Protein AF-A0A3D3T4S8-F1 (afdb_monomer)

Radius of gyration: 30.78 Å; Cα contacts (8 Å, |Δi|>4): 216; chains: 1; bounding box: 77×56×109 Å

pLDDT: mean 76.12, std 21.74, range [29.41, 96.31]

Structure (mmCIF, N/CA/C/O backbone):
data_AF-A0A3D3T4S8-F1
#
_entry.id   AF-A0A3D3T4S8-F1
#
loop_
_atom_site.group_PDB
_atom_site.id
_atom_site.type_symbol
_atom_site.label_atom_id
_atom_site.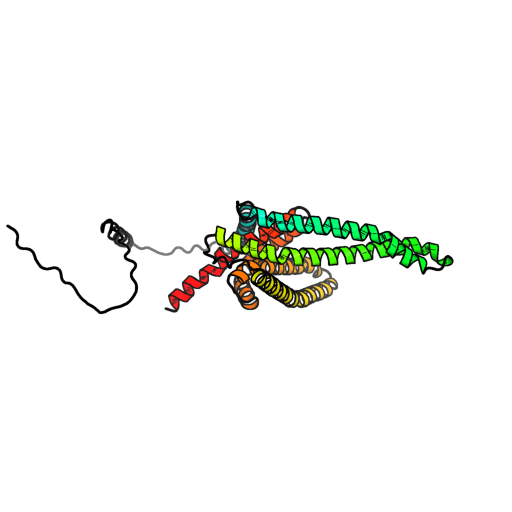label_alt_id
_atom_site.label_comp_id
_atom_site.label_asym_id
_atom_site.label_entity_id
_atom_site.label_seq_id
_atom_site.pdbx_PDB_ins_code
_atom_site.Cartn_x
_atom_site.Cartn_y
_atom_site.Cartn_z
_atom_site.occupancy
_atom_site.B_iso_or_equiv
_atom_site.auth_seq_id
_atom_site.auth_comp_id
_atom_site.auth_asym_id
_atom_site.auth_atom_id
_atom_site.pdbx_PDB_model_num
ATOM 1 N N . MET A 1 1 ? -44.395 14.700 72.364 1.00 35.72 1 MET A N 1
ATOM 2 C CA . MET A 1 1 ? -43.034 14.939 72.890 1.00 35.72 1 MET A CA 1
ATOM 3 C C . MET A 1 1 ? -42.340 13.579 73.018 1.00 35.72 1 MET A C 1
ATOM 5 O O . MET A 1 1 ? -42.531 12.909 74.015 1.00 35.72 1 MET A O 1
ATOM 9 N N . THR A 1 2 ? -41.909 12.939 71.927 1.00 36.50 2 THR A N 1
ATOM 10 C CA . THR A 1 2 ? -40.578 13.025 71.275 1.00 36.50 2 THR A CA 1
ATOM 11 C C . THR A 1 2 ? -39.398 12.729 72.206 1.00 36.50 2 THR A C 1
ATOM 13 O O . THR A 1 2 ? -38.851 13.639 72.823 1.00 36.50 2 THR A O 1
ATOM 16 N N . SER A 1 3 ? -38.963 11.467 72.218 1.00 38.69 3 SER A N 1
ATOM 17 C CA . SER A 1 3 ? -37.613 11.042 72.596 1.00 38.69 3 SER A CA 1
ATOM 18 C C . SER A 1 3 ? -36.917 10.457 71.357 1.00 38.69 3 SER A C 1
ATOM 20 O O . SER A 1 3 ? -37.487 9.663 70.612 1.00 38.69 3 SER A O 1
ATOM 22 N N . ALA A 1 4 ? -35.700 10.928 71.091 1.00 43.72 4 ALA A N 1
ATOM 23 C CA . ALA A 1 4 ? -34.856 10.526 69.968 1.00 43.72 4 ALA A CA 1
ATOM 24 C C . ALA A 1 4 ? -33.951 9.337 70.342 1.00 43.72 4 ALA A C 1
ATOM 26 O O . ALA A 1 4 ? -33.510 9.272 71.491 1.00 43.72 4 ALA A O 1
ATOM 27 N N . PRO A 1 5 ? -33.548 8.472 69.391 1.00 49.19 5 PRO A N 1
ATOM 28 C CA . PRO A 1 5 ? -32.384 7.612 69.559 1.00 49.19 5 PRO A CA 1
ATOM 29 C C . PRO A 1 5 ? -31.147 8.124 68.798 1.00 49.19 5 PRO A C 1
ATOM 31 O O . PRO A 1 5 ? -31.216 8.683 67.705 1.00 49.19 5 PRO A O 1
ATOM 34 N N . ARG A 1 6 ? -29.999 7.915 69.447 1.00 40.00 6 ARG A N 1
ATOM 35 C CA . ARG A 1 6 ? -28.636 8.363 69.126 1.00 40.00 6 ARG A CA 1
ATOM 36 C C . ARG A 1 6 ? -28.095 7.808 67.800 1.00 40.00 6 ARG A C 1
ATOM 38 O O . ARG A 1 6 ? -28.136 6.610 67.552 1.00 40.00 6 ARG A O 1
ATOM 45 N N . SER A 1 7 ? -27.463 8.684 67.019 1.00 46.91 7 SER A N 1
ATOM 46 C CA . SER A 1 7 ? -26.604 8.351 65.876 1.00 46.91 7 SER A CA 1
ATOM 47 C C . SER A 1 7 ? -25.303 7.672 66.328 1.00 46.91 7 SER A C 1
ATOM 49 O O . SER A 1 7 ? -24.565 8.250 67.131 1.00 46.91 7 SER A O 1
ATOM 51 N N . ALA A 1 8 ? -24.980 6.499 65.779 1.00 40.97 8 ALA A N 1
ATOM 52 C CA . ALA A 1 8 ? -23.678 5.859 65.959 1.00 40.97 8 ALA A CA 1
ATOM 53 C C . ALA A 1 8 ? -22.622 6.517 65.051 1.00 40.97 8 ALA A C 1
ATOM 55 O O . ALA A 1 8 ? -22.850 6.723 63.859 1.00 40.97 8 ALA A O 1
ATOM 56 N N . ARG A 1 9 ? -21.470 6.869 65.630 1.00 35.31 9 ARG A N 1
ATOM 57 C CA . ARG A 1 9 ? -20.327 7.513 64.969 1.00 35.31 9 ARG A CA 1
ATOM 58 C C . ARG A 1 9 ? -19.114 6.610 65.209 1.00 35.31 9 ARG A C 1
ATOM 60 O O . ARG A 1 9 ? -18.686 6.485 66.350 1.00 35.31 9 ARG A O 1
ATOM 67 N N . VAL A 1 10 ? -18.596 5.957 64.170 1.00 38.75 10 VAL A N 1
ATOM 68 C CA . VAL A 1 10 ? -17.366 5.148 64.255 1.00 38.75 10 VAL A CA 1
ATOM 69 C C . VAL A 1 10 ? -16.193 5.983 63.741 1.00 38.75 10 VAL A C 1
ATOM 71 O O . VAL A 1 10 ? -16.313 6.682 62.737 1.00 38.75 10 VAL A O 1
ATOM 74 N N . MET A 1 11 ? -15.087 5.950 64.484 1.00 29.41 11 MET A N 1
ATOM 75 C CA . MET A 1 11 ? -13.871 6.746 64.307 1.00 29.41 11 MET A CA 1
ATOM 76 C C . MET A 1 11 ? -12.707 5.805 63.955 1.00 29.41 11 MET A C 1
ATOM 78 O O . MET A 1 11 ? -12.510 4.821 64.658 1.00 29.41 11 MET A O 1
ATOM 82 N N . VAL A 1 12 ? -11.930 6.117 62.910 1.00 43.94 12 VAL A N 1
ATOM 83 C CA . VAL A 1 12 ? -10.626 5.493 62.582 1.00 43.94 12 VAL A CA 1
ATOM 84 C C . VAL A 1 12 ? -9.672 6.616 62.089 1.00 43.94 12 VAL A C 1
ATOM 86 O O . VAL A 1 12 ? -10.169 7.564 61.473 1.00 43.94 12 VAL A O 1
ATOM 89 N N . PRO A 1 13 ? -8.360 6.617 62.432 1.00 39.88 13 PRO A N 1
ATOM 90 C CA . PRO A 1 13 ? -7.528 7.835 62.494 1.00 39.88 13 PRO A CA 1
ATOM 91 C C . PRO A 1 13 ? -6.810 8.284 61.186 1.00 39.88 13 PRO A C 1
ATOM 93 O O . PRO A 1 13 ? -6.734 7.547 60.213 1.00 39.88 13 PRO A O 1
ATOM 96 N N . LYS A 1 14 ? -6.322 9.546 61.236 1.00 37.94 14 LYS A N 1
ATOM 97 C CA . LYS A 1 14 ? -5.729 10.516 60.252 1.00 37.94 14 LYS A CA 1
ATOM 98 C C . LYS A 1 14 ? -4.505 10.015 59.437 1.00 37.94 14 LYS A C 1
ATOM 100 O O . LYS A 1 14 ? -3.789 9.180 59.964 1.00 37.94 14 LYS A O 1
ATOM 105 N N . GLY A 1 15 ? -4.090 10.519 58.252 1.00 36.94 15 GLY A N 1
ATOM 106 C CA . GLY A 1 15 ? -4.362 11.684 57.356 1.00 36.94 15 GLY A CA 1
ATOM 107 C C . GLY A 1 15 ? -3.457 11.567 56.082 1.00 36.94 15 GLY A C 1
ATOM 108 O O . GLY A 1 15 ? -3.016 10.448 55.839 1.00 36.94 15 GLY A O 1
ATOM 109 N N . PRO A 1 16 ? -3.070 12.620 55.312 1.00 42.31 16 PRO A N 1
ATOM 110 C CA . PRO A 1 16 ? -3.675 13.926 55.045 1.00 42.31 16 PRO A CA 1
ATOM 111 C C . PRO A 1 16 ? -4.013 14.140 53.541 1.00 42.31 16 PRO A C 1
ATOM 113 O O . PRO A 1 16 ? -3.227 13.843 52.659 1.00 42.31 16 PRO A O 1
ATOM 116 N N . GLU A 1 17 ? -5.188 14.699 53.274 1.00 39.22 17 GLU A N 1
ATOM 117 C CA . GLU A 1 17 ? -5.519 15.717 52.257 1.00 39.22 17 GLU A CA 1
ATOM 118 C C . GLU A 1 17 ? -6.962 15.533 51.791 1.00 39.22 17 GLU A C 1
ATOM 120 O O . GLU A 1 17 ? -7.467 14.444 51.535 1.00 39.22 17 GLU A O 1
ATOM 125 N N . ARG A 1 18 ? -7.680 16.649 51.860 1.00 36.41 18 ARG A N 1
ATOM 126 C CA . ARG A 1 18 ? -9.133 16.735 51.840 1.00 36.41 18 ARG A CA 1
ATOM 127 C C . ARG A 1 18 ? -9.560 17.048 50.422 1.00 36.41 18 ARG A C 1
ATOM 129 O O . ARG A 1 18 ? -9.190 18.112 49.947 1.00 36.41 18 ARG A O 1
ATOM 136 N N . ILE A 1 19 ? -10.481 16.277 49.855 1.00 33.34 19 ILE A N 1
ATOM 137 C CA . ILE A 1 19 ? -11.521 16.861 49.002 1.00 33.34 19 ILE A CA 1
ATOM 138 C C . ILE A 1 19 ? -12.856 16.204 49.354 1.00 33.34 19 ILE A C 1
ATOM 140 O O . ILE A 1 19 ? -13.073 15.009 49.179 1.00 33.34 19 ILE A O 1
ATOM 144 N N . TRP A 1 20 ? -13.745 17.023 49.910 1.00 30.89 20 TRP A N 1
ATOM 145 C CA . TRP A 1 20 ? -15.127 16.686 50.220 1.00 30.89 20 TRP A CA 1
ATOM 146 C C . TRP A 1 20 ? -15.975 16.856 48.961 1.00 30.89 20 TRP A C 1
ATOM 148 O O . TRP A 1 20 ? -16.174 17.985 48.519 1.00 30.89 20 TRP A O 1
ATOM 158 N N . VAL A 1 21 ? -16.552 15.779 48.427 1.00 33.12 21 VAL A N 1
ATOM 159 C CA . VAL A 1 21 ? -17.634 15.892 47.438 1.00 33.12 21 VAL A CA 1
ATOM 160 C C . VAL A 1 21 ? -18.926 15.379 48.062 1.00 33.12 21 VAL A C 1
ATOM 162 O O . VAL A 1 21 ? -19.132 14.185 48.259 1.00 33.12 21 VAL A O 1
ATOM 165 N N . ARG A 1 22 ? -19.818 16.320 48.391 1.00 33.44 22 ARG A N 1
ATOM 166 C CA . ARG A 1 22 ? -21.227 16.050 48.697 1.00 33.44 22 ARG A CA 1
ATOM 167 C C . ARG A 1 22 ? -21.898 15.527 47.424 1.00 33.44 22 ARG A C 1
ATOM 169 O O . ARG A 1 22 ? -22.259 16.331 46.570 1.00 33.44 22 ARG A O 1
ATOM 176 N N . SER A 1 23 ? -22.150 14.225 47.315 1.00 37.53 23 SER A N 1
ATOM 177 C CA . SER A 1 23 ? -23.147 13.722 46.365 1.00 37.53 23 SER A CA 1
ATOM 178 C C . SER A 1 23 ? -24.461 13.464 47.103 1.00 37.53 23 SER A C 1
ATOM 180 O O . SER A 1 23 ? -24.579 12.684 48.047 1.00 37.53 23 SER A O 1
ATOM 182 N N . ARG A 1 24 ? -25.463 14.255 46.723 1.00 36.03 24 ARG A N 1
ATOM 183 C CA . ARG A 1 24 ? -26.816 14.229 47.268 1.00 36.03 24 ARG A CA 1
ATOM 184 C C . ARG A 1 24 ? -27.525 12.990 46.719 1.00 36.03 24 ARG A C 1
ATOM 186 O O . ARG A 1 24 ? -27.849 12.932 45.538 1.00 36.03 24 ARG A O 1
ATOM 193 N N . ILE A 1 25 ? -27.765 12.022 47.597 1.00 38.44 25 ILE A N 1
ATOM 194 C CA . ILE A 1 25 ? -28.569 10.821 47.351 1.00 38.44 25 ILE A CA 1
ATOM 195 C C . ILE A 1 25 ? -29.950 11.247 46.830 1.00 38.44 25 ILE A C 1
ATOM 197 O O . ILE A 1 25 ? -30.703 11.925 47.531 1.00 38.44 25 ILE A O 1
ATOM 201 N N . ARG A 1 26 ? -30.292 10.845 45.600 1.00 37.53 26 ARG A N 1
ATOM 202 C CA . ARG A 1 26 ? -31.653 10.937 45.056 1.00 37.53 26 ARG A CA 1
ATOM 203 C C . ARG A 1 26 ? -32.215 9.522 44.889 1.00 37.53 26 ARG A C 1
ATOM 205 O O . ARG A 1 26 ? -31.910 8.821 43.935 1.00 37.53 26 ARG A O 1
ATOM 212 N N . SER A 1 27 ? -33.085 9.173 45.836 1.00 38.72 27 SER A N 1
ATOM 213 C CA . SER A 1 27 ? -34.115 8.121 45.823 1.00 38.72 27 SER A CA 1
ATOM 214 C C . SER A 1 27 ? -33.688 6.630 45.838 1.00 38.72 27 SER A C 1
ATOM 216 O O . SER A 1 27 ? -33.102 6.146 44.874 1.00 38.72 27 SER A O 1
ATOM 218 N N . PRO A 1 28 ? -34.103 5.854 46.863 1.00 41.44 28 PRO A N 1
ATOM 219 C CA . PRO A 1 28 ? -33.923 4.396 46.949 1.00 41.44 28 PRO A CA 1
ATOM 220 C C . PRO A 1 28 ? -34.971 3.574 46.163 1.00 41.44 28 PRO A C 1
ATOM 222 O O . PRO A 1 28 ? -35.067 2.364 46.333 1.00 41.44 28 PRO A O 1
ATOM 225 N N . VAL A 1 29 ? -35.760 4.195 45.277 1.00 44.50 29 VAL A N 1
ATOM 226 C CA . VAL A 1 29 ? -36.925 3.547 44.634 1.00 44.50 29 VAL A CA 1
ATOM 227 C C . VAL A 1 29 ? -36.578 2.852 43.303 1.00 44.50 29 VAL A C 1
ATOM 229 O O . VAL A 1 29 ? -37.321 1.994 42.841 1.00 44.50 29 VAL A O 1
ATOM 232 N N . ARG A 1 30 ? -35.415 3.127 42.696 1.00 40.06 30 ARG A N 1
ATOM 233 C CA . ARG A 1 30 ? -35.008 2.495 41.420 1.00 40.06 30 ARG A CA 1
ATOM 234 C C . ARG A 1 30 ? -34.229 1.181 41.563 1.00 40.06 30 ARG A C 1
ATOM 236 O O . ARG A 1 30 ? -34.133 0.439 40.595 1.00 40.06 30 ARG A O 1
ATOM 243 N N . ALA A 1 31 ? -33.733 0.854 42.757 1.00 40.75 31 ALA A N 1
ATOM 244 C CA . ALA A 1 31 ? -32.968 -0.375 42.994 1.00 40.75 31 ALA A CA 1
ATOM 245 C C . ALA A 1 31 ? -33.849 -1.628 43.191 1.00 40.75 31 ALA A C 1
ATOM 247 O O . ALA A 1 31 ? -33.356 -2.746 43.065 1.00 40.75 31 ALA A O 1
ATOM 248 N N . LEU A 1 32 ? -35.151 -1.462 43.461 1.00 39.66 32 LEU A N 1
ATOM 249 C CA . LEU A 1 32 ? -36.067 -2.583 43.711 1.00 39.66 32 LEU A CA 1
ATOM 250 C C . LEU A 1 32 ? -36.818 -3.067 42.453 1.00 39.66 32 LEU A C 1
ATOM 252 O O . LEU A 1 32 ? -37.279 -4.203 42.420 1.00 39.66 32 LEU A O 1
ATOM 256 N N . ALA A 1 33 ? -36.907 -2.243 41.402 1.00 39.50 33 ALA A N 1
ATOM 257 C CA . ALA A 1 33 ? -37.702 -2.541 40.204 1.00 39.50 33 ALA A CA 1
ATOM 258 C C . ALA A 1 33 ? -37.011 -3.481 39.195 1.00 39.50 33 ALA A C 1
ATOM 260 O O . ALA A 1 33 ? -37.678 -4.065 38.353 1.00 39.50 33 ALA A O 1
ATOM 261 N N . ILE A 1 34 ? -35.693 -3.682 39.292 1.00 43.84 34 ILE A N 1
ATOM 262 C CA . ILE A 1 34 ? -34.941 -4.544 38.356 1.00 43.84 34 ILE A CA 1
ATOM 263 C C . ILE A 1 34 ? -34.868 -6.003 38.855 1.00 43.84 34 ILE A C 1
ATOM 265 O O . ILE A 1 34 ? -34.559 -6.914 38.094 1.00 43.84 34 ILE A O 1
ATOM 269 N N . ARG A 1 35 ? -35.215 -6.273 40.124 1.00 40.72 35 ARG A N 1
ATOM 270 C CA . ARG A 1 35 ? -35.078 -7.611 40.735 1.00 40.72 35 ARG A CA 1
ATOM 271 C C . ARG A 1 35 ? -36.338 -8.483 40.711 1.00 40.72 35 ARG A C 1
ATOM 273 O O . ARG A 1 35 ? -36.262 -9.632 41.135 1.00 40.72 35 ARG A O 1
ATOM 280 N N . LEU A 1 36 ? -37.470 -7.967 40.227 1.00 37.53 36 LEU A N 1
ATOM 281 C CA . LEU A 1 36 ? -38.772 -8.650 40.291 1.00 37.53 36 LEU A CA 1
ATOM 282 C C . LEU A 1 36 ? -39.312 -9.154 38.943 1.00 37.53 36 LEU A C 1
ATOM 284 O O . LEU A 1 36 ? -40.226 -9.970 38.947 1.00 37.53 36 LEU A O 1
ATOM 288 N N . ASP A 1 37 ? -38.712 -8.773 37.813 1.00 40.44 37 ASP A N 1
ATOM 289 C CA . ASP A 1 37 ? -39.239 -9.126 36.480 1.00 40.44 37 ASP A CA 1
ATOM 290 C C . ASP A 1 37 ? -38.665 -10.439 35.899 1.00 40.44 37 ASP A C 1
ATOM 292 O O . ASP A 1 37 ? -39.166 -10.984 34.922 1.00 40.44 37 ASP A O 1
ATOM 296 N N . TYR A 1 38 ? -37.642 -11.026 36.536 1.00 35.91 38 TYR A N 1
ATOM 297 C CA . TYR A 1 38 ? -36.996 -12.258 36.049 1.00 35.91 38 TYR A CA 1
ATOM 298 C C . TYR A 1 38 ? -37.556 -13.565 36.638 1.00 35.91 38 TYR A C 1
ATOM 300 O O . TYR A 1 38 ? -37.187 -14.648 36.188 1.00 35.91 38 TYR A O 1
ATOM 308 N N . ARG A 1 39 ? -38.448 -13.508 37.639 1.00 39.31 39 ARG A N 1
ATOM 309 C CA . ARG A 1 39 ? -38.890 -14.702 38.395 1.00 39.31 39 ARG A CA 1
ATOM 310 C C . ARG A 1 39 ? -40.292 -15.221 38.062 1.00 39.31 39 ARG A C 1
ATOM 312 O O . ARG A 1 39 ? -40.779 -16.096 38.773 1.00 39.31 39 ARG A O 1
ATOM 319 N N . LEU A 1 40 ? -40.932 -14.708 37.010 1.00 39.81 40 LEU A N 1
ATOM 320 C CA . LEU A 1 40 ? -42.335 -15.021 36.690 1.00 39.81 40 LEU A CA 1
ATOM 321 C C . LEU A 1 40 ? -42.587 -15.531 35.264 1.00 39.81 40 LEU A C 1
ATOM 323 O O . LEU A 1 40 ? -43.736 -15.602 34.843 1.00 39.81 40 LEU A O 1
ATOM 327 N N . LYS A 1 41 ? -41.553 -15.951 34.520 1.00 37.56 41 LYS A N 1
ATOM 328 C CA . LYS A 1 41 ? -41.740 -16.419 33.133 1.00 37.56 41 LYS A CA 1
ATOM 329 C C . LYS A 1 41 ? -41.043 -17.726 32.761 1.00 37.56 41 LYS A C 1
ATOM 331 O O . LYS A 1 41 ? -40.700 -17.914 31.604 1.00 37.56 41 LYS A O 1
ATOM 336 N N . ILE A 1 42 ? -40.861 -18.639 33.719 1.00 38.34 42 ILE A N 1
ATOM 337 C CA . ILE A 1 42 ? -40.530 -20.050 33.438 1.00 38.34 42 ILE A CA 1
ATOM 338 C C . ILE A 1 42 ? -41.202 -20.937 34.492 1.00 38.34 42 ILE A C 1
ATOM 340 O O . ILE A 1 42 ? -40.554 -21.508 35.366 1.00 38.34 42 ILE A O 1
ATOM 344 N N . LYS A 1 43 ? -42.532 -21.009 34.467 1.00 33.34 43 LYS A N 1
ATOM 345 C CA . LYS A 1 43 ? -43.259 -22.089 35.142 1.00 33.34 43 LYS A CA 1
ATOM 346 C C . LYS A 1 43 ? -44.603 -22.325 34.469 1.00 33.34 43 LYS A C 1
ATOM 348 O O . LYS A 1 43 ? -45.619 -22.219 35.121 1.00 33.34 43 LYS A O 1
ATOM 353 N N . ASP A 1 44 ? -44.569 -22.616 33.172 1.00 37.66 44 ASP A N 1
ATOM 354 C CA . ASP A 1 44 ? -45.682 -23.232 32.446 1.00 37.66 44 ASP A CA 1
ATOM 355 C C . ASP A 1 44 ? -45.132 -23.910 31.190 1.00 37.66 44 ASP A C 1
ATOM 357 O O . ASP A 1 44 ? -44.859 -23.260 30.183 1.00 37.66 44 ASP A O 1
ATOM 361 N N . SER A 1 45 ? -44.875 -25.216 31.276 1.00 35.62 45 SER A N 1
ATOM 362 C CA . SER A 1 45 ? -44.899 -26.154 30.138 1.00 35.62 45 SER A CA 1
ATOM 363 C C . SER A 1 45 ? -44.516 -27.563 30.599 1.00 35.62 45 SER A C 1
ATOM 365 O O . SER A 1 45 ? -43.405 -28.042 30.400 1.00 35.62 45 SER A O 1
ATOM 367 N N . HIS A 1 46 ? -45.482 -28.265 31.186 1.00 34.94 46 HIS A N 1
ATOM 368 C CA . HIS A 1 46 ? -45.524 -29.723 31.118 1.00 34.94 46 HIS A CA 1
ATOM 369 C C . HIS A 1 46 ? -46.844 -30.127 30.467 1.00 34.94 46 HIS A C 1
ATOM 371 O O . HIS A 1 46 ? -47.878 -30.041 31.113 1.00 34.94 46 HIS A O 1
ATOM 377 N N . PHE A 1 47 ? -46.802 -30.573 29.210 1.00 34.91 47 PHE A N 1
ATOM 378 C CA . PHE A 1 47 ? -47.701 -31.603 28.675 1.00 34.91 47 PHE A CA 1
ATOM 379 C C . PHE A 1 47 ? -47.091 -32.167 27.382 1.00 34.91 47 PHE A C 1
ATOM 381 O O . PHE A 1 47 ? -46.691 -31.414 26.498 1.00 34.91 47 PHE A O 1
ATOM 388 N N . GLY A 1 48 ? -46.917 -33.490 27.320 1.00 33.38 48 GLY A N 1
ATOM 389 C CA . GLY A 1 48 ? -46.177 -34.170 26.254 1.00 33.38 48 GLY A CA 1
ATOM 390 C C . GLY A 1 48 ? -47.012 -34.560 25.033 1.00 33.38 48 GLY A C 1
ATOM 391 O O . GLY A 1 48 ? -48.235 -34.509 25.075 1.00 33.38 48 GLY A O 1
ATOM 392 N N . THR A 1 49 ? -46.339 -35.001 23.961 1.00 35.06 49 THR A N 1
ATOM 393 C CA . THR A 1 49 ? -46.542 -36.293 23.256 1.00 35.06 49 THR A CA 1
ATOM 394 C C . THR A 1 49 ? -45.716 -36.381 21.954 1.00 35.06 49 THR A C 1
ATOM 396 O O . THR A 1 49 ? -45.851 -35.550 21.073 1.00 35.06 49 THR A O 1
ATOM 399 N N . ARG A 1 50 ? -44.903 -37.452 21.877 1.00 34.78 50 ARG A N 1
ATOM 400 C CA . ARG A 1 50 ? -44.347 -38.227 20.733 1.00 34.78 50 ARG A CA 1
ATOM 401 C C . ARG A 1 50 ? -43.559 -37.560 19.573 1.00 34.78 50 ARG A C 1
ATOM 403 O O . ARG A 1 50 ? -43.877 -36.462 19.139 1.00 34.78 50 ARG A O 1
ATOM 410 N N . PRO A 1 51 ? -42.545 -38.271 19.017 1.00 42.28 51 PRO A N 1
ATOM 411 C CA . PRO A 1 51 ? -41.654 -37.744 17.990 1.00 42.28 51 PRO A CA 1
ATOM 412 C C . PRO A 1 51 ? -42.148 -38.093 16.579 1.00 42.28 51 PRO A C 1
ATOM 414 O O . PRO A 1 51 ? -42.424 -39.253 16.277 1.00 42.28 51 PRO A O 1
ATOM 417 N N . HIS A 1 52 ? -42.176 -37.105 15.688 1.00 38.69 52 HIS A N 1
ATOM 418 C CA . HIS A 1 52 ? -42.176 -37.350 14.249 1.00 38.69 52 HIS A CA 1
ATOM 419 C C . HIS A 1 52 ? -40.821 -36.948 13.672 1.00 38.69 52 HIS A C 1
ATOM 421 O O . HIS A 1 52 ? -40.422 -35.786 13.696 1.00 38.69 52 HIS A O 1
ATOM 427 N N . ASN A 1 53 ? -40.120 -37.962 13.166 1.00 45.16 53 ASN A N 1
ATOM 428 C CA . ASN A 1 53 ? -38.988 -37.834 12.263 1.00 45.16 53 ASN A CA 1
ATOM 429 C C . ASN A 1 53 ? -39.355 -36.916 11.092 1.00 45.16 53 ASN A C 1
ATOM 431 O O . ASN A 1 53 ? -40.208 -37.261 10.279 1.00 45.16 53 ASN A O 1
ATOM 435 N N . CYS A 1 54 ? -38.636 -35.807 10.965 1.00 34.47 54 CYS A N 1
ATOM 436 C CA . CYS A 1 54 ? -38.509 -35.072 9.717 1.00 34.47 54 CYS A CA 1
ATOM 437 C C . CYS A 1 54 ? -37.067 -34.572 9.612 1.00 34.47 54 CYS A C 1
ATOM 439 O O . CYS A 1 54 ? -36.715 -33.512 10.120 1.00 34.47 54 CYS A O 1
ATOM 441 N N . HIS A 1 55 ? -36.225 -35.345 8.928 1.00 49.50 55 HIS A N 1
ATOM 442 C CA . HIS A 1 55 ? -35.077 -34.773 8.237 1.00 49.50 55 HIS A CA 1
ATOM 443 C C . HIS A 1 55 ? -35.602 -34.006 7.022 1.00 49.50 55 HIS A C 1
ATOM 445 O O . HIS A 1 55 ? -36.242 -34.599 6.152 1.00 49.50 55 HIS A O 1
ATOM 451 N N . PRO A 1 56 ? -35.311 -32.702 6.930 1.00 41.72 56 PRO A N 1
ATOM 452 C CA . PRO A 1 56 ? -34.809 -32.218 5.654 1.00 41.72 56 PRO A CA 1
ATOM 453 C C . PRO A 1 56 ? -33.696 -31.166 5.801 1.00 41.72 56 PRO A C 1
ATOM 455 O O . PRO A 1 56 ? -33.665 -30.375 6.736 1.00 41.72 56 PRO A O 1
ATOM 458 N N . ARG A 1 57 ? -32.842 -31.115 4.771 1.00 43.12 57 ARG A N 1
ATOM 459 C CA . ARG A 1 57 ? -31.896 -30.033 4.419 1.00 43.12 57 ARG A CA 1
ATOM 460 C C . ARG A 1 57 ? -30.603 -29.911 5.232 1.00 43.12 57 ARG A C 1
ATOM 462 O O . ARG A 1 57 ? -30.388 -28.937 5.940 1.00 43.12 57 ARG A O 1
ATOM 469 N N . GLN A 1 58 ? -29.637 -30.777 4.929 1.00 42.75 58 GLN A N 1
ATOM 470 C CA . GLN A 1 58 ? -28.215 -30.416 5.076 1.00 42.75 58 GLN A CA 1
ATOM 471 C C . GLN A 1 58 ? -27.608 -29.757 3.822 1.00 42.75 58 GLN A C 1
ATOM 473 O O . GLN A 1 58 ? -26.534 -29.173 3.900 1.00 42.75 58 GLN A O 1
ATOM 478 N N . ILE A 1 59 ? -28.309 -29.746 2.681 1.00 43.00 59 ILE A N 1
ATOM 479 C CA . ILE A 1 59 ? -27.757 -29.224 1.414 1.00 43.00 59 ILE A CA 1
ATOM 480 C C . ILE A 1 59 ? -27.889 -27.688 1.304 1.00 43.00 59 ILE A C 1
ATOM 482 O O . ILE A 1 59 ? -27.133 -27.050 0.585 1.00 43.00 59 ILE A O 1
ATOM 486 N N . HIS A 1 60 ? -28.807 -27.056 2.048 1.00 36.06 60 HIS A N 1
ATOM 487 C CA . HIS A 1 60 ? -28.976 -25.589 2.048 1.00 36.06 60 HIS A CA 1
ATOM 488 C C . HIS A 1 60 ? -28.178 -24.866 3.145 1.00 36.06 60 HIS A C 1
ATOM 490 O O . HIS A 1 60 ? -28.046 -23.650 3.086 1.00 36.06 60 HIS A O 1
ATOM 496 N N . ALA A 1 61 ? -27.632 -25.588 4.131 1.00 33.53 61 ALA A N 1
ATOM 497 C CA . ALA A 1 61 ? -26.912 -24.989 5.258 1.00 33.53 61 ALA A CA 1
ATOM 498 C C . ALA A 1 61 ? -25.475 -24.555 4.908 1.00 33.53 61 ALA A C 1
ATOM 500 O O . ALA A 1 61 ? -24.902 -23.710 5.592 1.00 33.53 61 ALA A O 1
ATOM 501 N N . SER A 1 62 ? -24.876 -25.112 3.848 1.00 38.22 62 SER A N 1
ATOM 502 C CA . SER A 1 62 ? -23.540 -24.709 3.391 1.00 38.22 62 SER A CA 1
ATOM 503 C C . SER A 1 62 ? -23.582 -23.413 2.574 1.00 38.22 62 SER A C 1
ATOM 505 O O . SER A 1 62 ? -22.757 -22.529 2.797 1.00 38.22 62 SER A O 1
ATOM 507 N N . GLN A 1 63 ? -24.570 -23.247 1.687 1.00 39.62 63 GLN A N 1
ATOM 508 C CA . GLN A 1 63 ? -24.703 -22.037 0.868 1.00 39.62 63 GLN A CA 1
ATOM 509 C C . GLN A 1 63 ? -25.124 -20.800 1.674 1.00 39.62 63 GLN A C 1
ATOM 511 O O . GLN A 1 63 ? -24.557 -19.730 1.457 1.00 39.62 63 GLN A O 1
ATOM 516 N N . THR A 1 64 ? -26.024 -20.933 2.656 1.00 39.00 64 THR A N 1
ATOM 517 C CA . THR A 1 64 ? -26.415 -19.810 3.532 1.00 39.00 64 THR A CA 1
ATOM 518 C C . THR A 1 64 ? -25.260 -19.316 4.396 1.00 39.00 64 THR A C 1
ATOM 520 O O . THR A 1 64 ? -25.100 -18.111 4.569 1.00 39.00 64 THR A O 1
ATOM 523 N N . LYS A 1 65 ? -24.391 -20.219 4.864 1.00 41.06 65 LYS A N 1
ATOM 524 C CA . LYS A 1 65 ? -23.207 -19.848 5.648 1.00 41.06 65 LYS A CA 1
ATOM 525 C C . LYS A 1 65 ? -22.222 -19.034 4.804 1.00 41.06 65 LYS A C 1
ATOM 527 O O . LYS A 1 65 ? -21.779 -17.979 5.238 1.00 41.06 65 LYS A O 1
ATOM 532 N N . HIS A 1 66 ? -21.917 -19.455 3.573 1.00 41.19 66 HIS A N 1
ATOM 533 C CA . HIS A 1 66 ? -21.040 -18.677 2.686 1.00 41.19 66 HIS A CA 1
ATOM 534 C C . HIS A 1 66 ? -21.635 -17.309 2.304 1.00 41.19 66 HIS A C 1
ATOM 536 O O . HIS A 1 66 ? -20.895 -16.322 2.284 1.00 41.19 66 HIS A O 1
ATOM 542 N N . GLN A 1 67 ? -22.955 -17.226 2.084 1.00 41.91 67 GLN A N 1
ATOM 543 C CA . GLN A 1 67 ? -23.652 -15.959 1.835 1.00 41.91 67 GLN A CA 1
ATOM 544 C C . GLN A 1 67 ? -23.603 -15.014 3.043 1.00 41.91 67 GLN A C 1
ATOM 546 O O . GLN A 1 67 ? -23.225 -13.860 2.861 1.00 41.91 67 GLN A O 1
ATOM 551 N N . GLU A 1 68 ? -23.888 -15.478 4.266 1.00 50.69 68 GLU A N 1
ATOM 552 C CA . GLU A 1 68 ? -23.775 -14.645 5.476 1.00 50.69 68 GLU A CA 1
ATOM 553 C C . GLU A 1 68 ? -22.337 -14.175 5.735 1.00 50.69 68 GLU A C 1
ATOM 555 O O . GLU A 1 68 ? -22.116 -13.054 6.194 1.00 50.69 68 GLU A O 1
ATOM 560 N N . LEU A 1 69 ? -21.335 -14.996 5.408 1.00 52.44 69 LEU A N 1
ATOM 561 C CA . LEU A 1 69 ? -19.930 -14.639 5.602 1.00 52.44 69 LEU A CA 1
ATOM 562 C C . LEU A 1 69 ? -19.419 -13.577 4.619 1.00 52.44 69 LEU A C 1
ATOM 564 O O . LEU A 1 69 ? -18.736 -12.645 5.053 1.00 52.44 69 LEU A O 1
ATOM 568 N N . CYS A 1 70 ? -19.760 -13.677 3.329 1.00 49.72 70 CYS A N 1
ATOM 569 C CA . CYS A 1 70 ? -19.490 -12.601 2.367 1.00 49.72 70 CYS A CA 1
ATOM 570 C C . CYS A 1 70 ? -20.234 -11.319 2.755 1.00 49.72 70 CYS A C 1
ATOM 572 O O . CYS A 1 70 ? -19.667 -10.229 2.658 1.00 49.72 70 CYS A O 1
ATOM 574 N N . PHE A 1 71 ? -21.464 -11.453 3.259 1.00 59.88 71 PHE A N 1
ATOM 575 C CA . PHE A 1 71 ? -22.259 -10.324 3.731 1.00 59.88 71 PHE A CA 1
ATOM 576 C C . PHE A 1 71 ? -21.609 -9.633 4.936 1.00 59.88 71 PHE A C 1
ATOM 578 O O . PHE A 1 71 ? -21.567 -8.409 4.988 1.00 59.88 71 PHE A O 1
ATOM 585 N N . MET A 1 72 ? -21.007 -10.385 5.864 1.00 68.50 72 MET A N 1
ATOM 586 C CA . MET A 1 72 ? -20.278 -9.802 6.997 1.00 68.50 72 MET A CA 1
ATOM 587 C C . MET A 1 72 ? -19.014 -9.045 6.564 1.00 68.50 72 MET A C 1
ATOM 589 O O . MET A 1 72 ? -18.816 -7.914 7.003 1.00 68.50 72 MET A O 1
ATOM 593 N N . GLY A 1 73 ? -18.184 -9.611 5.677 1.00 72.38 73 GLY A N 1
ATOM 594 C CA . GLY A 1 73 ? -17.003 -8.908 5.148 1.00 72.38 73 GLY A CA 1
ATOM 595 C C . GLY A 1 73 ? -17.374 -7.626 4.393 1.00 72.38 73 GLY A C 1
ATOM 596 O O . GLY A 1 73 ? -16.755 -6.578 4.594 1.00 72.38 73 GLY A O 1
ATOM 597 N N . PHE A 1 74 ? -18.441 -7.692 3.592 1.00 82.69 74 PHE A N 1
ATOM 598 C CA . PHE A 1 74 ? -19.011 -6.538 2.899 1.00 82.69 74 PHE A CA 1
ATOM 599 C C . PHE A 1 74 ? -1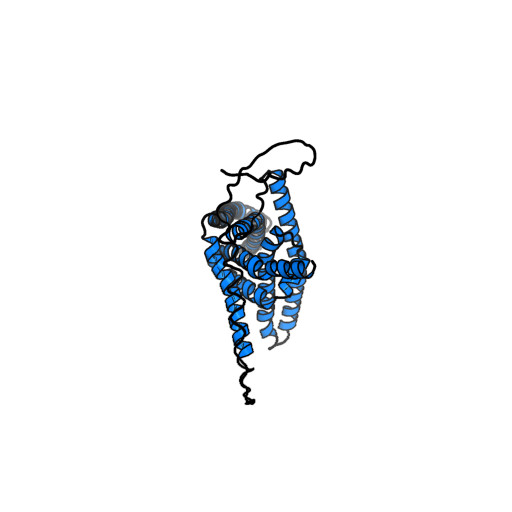9.535 -5.485 3.869 1.00 82.69 74 PHE A C 1
ATOM 601 O O . PHE A 1 74 ? -19.230 -4.306 3.705 1.00 82.69 74 PHE A O 1
ATOM 608 N N . ASN A 1 75 ? -20.242 -5.898 4.921 1.00 88.25 75 ASN A N 1
ATOM 609 C CA . ASN A 1 75 ? -20.759 -4.991 5.939 1.00 88.25 75 ASN A CA 1
ATOM 610 C C . ASN A 1 75 ? -19.638 -4.215 6.638 1.00 88.25 75 ASN A C 1
ATOM 612 O O . ASN A 1 75 ? -19.808 -3.025 6.892 1.00 88.25 75 ASN A O 1
ATOM 616 N N . TYR A 1 76 ? -18.486 -4.837 6.914 1.00 91.12 76 TYR A N 1
ATOM 617 C CA . TYR A 1 76 ? -17.351 -4.129 7.515 1.00 91.12 76 TYR A CA 1
ATOM 618 C C . TYR A 1 76 ? -16.705 -3.130 6.558 1.00 91.12 76 TYR A C 1
ATOM 620 O O . TYR A 1 76 ? -16.421 -2.006 6.971 1.00 91.12 76 TYR A O 1
ATOM 628 N N . LEU A 1 77 ? -16.521 -3.487 5.283 1.00 91.88 77 LEU A N 1
ATOM 629 C CA . LEU A 1 77 ? -15.980 -2.551 4.298 1.00 91.88 77 LEU A CA 1
ATOM 630 C C . LEU A 1 77 ? -16.954 -1.389 4.033 1.00 91.88 77 LEU A C 1
ATOM 632 O O . LEU A 1 77 ? -16.547 -0.230 4.069 1.00 91.88 77 LEU A O 1
ATOM 636 N N . ALA A 1 78 ? -18.248 -1.672 3.862 1.00 91.69 78 ALA A N 1
ATOM 637 C CA . ALA A 1 78 ? -19.297 -0.662 3.709 1.00 91.69 78 ALA A CA 1
ATOM 638 C C . ALA A 1 78 ? -19.406 0.248 4.945 1.00 91.69 78 ALA A C 1
ATOM 640 O O . ALA A 1 78 ? -19.515 1.471 4.822 1.00 91.69 78 ALA A O 1
ATOM 641 N N . LYS A 1 79 ? -19.297 -0.323 6.151 1.00 90.62 79 LYS A N 1
ATOM 642 C CA . LYS A 1 79 ? -19.192 0.449 7.394 1.00 90.62 79 LYS A CA 1
ATOM 643 C C . LYS A 1 79 ? -17.937 1.323 7.394 1.00 90.62 79 LYS A C 1
ATOM 645 O O . LYS A 1 79 ? -18.032 2.472 7.809 1.00 90.62 79 LYS A O 1
ATOM 650 N N . GLY A 1 80 ? -16.810 0.832 6.879 1.00 91.94 80 GLY A N 1
ATOM 651 C CA . GLY A 1 80 ? -15.582 1.605 6.673 1.00 91.94 80 GLY A CA 1
ATOM 652 C C . GLY A 1 80 ? -15.784 2.825 5.770 1.00 91.94 80 GLY A C 1
ATOM 653 O O . GLY A 1 80 ? -15.412 3.933 6.157 1.00 91.94 80 GLY A O 1
ATOM 654 N N . PHE A 1 81 ? -16.467 2.654 4.632 1.00 93.06 81 PHE A N 1
ATOM 655 C CA . PHE A 1 81 ? -16.867 3.760 3.748 1.00 93.06 81 PHE A CA 1
ATOM 656 C C . PHE A 1 81 ? -17.765 4.786 4.456 1.00 93.06 81 PHE A C 1
ATOM 658 O O . PHE A 1 81 ? -17.605 5.988 4.261 1.00 93.06 81 PHE A O 1
ATOM 665 N N . SER A 1 82 ? -18.684 4.341 5.316 1.00 92.88 82 SER A N 1
ATOM 666 C CA . SER A 1 82 ? -19.508 5.252 6.121 1.00 92.88 82 SER A CA 1
ATOM 667 C C . SER A 1 82 ? -18.694 5.987 7.197 1.00 92.88 82 SER A C 1
ATOM 669 O O . SER A 1 82 ? -18.920 7.173 7.451 1.00 92.88 82 SER A O 1
ATOM 671 N N . LEU A 1 83 ? -17.737 5.298 7.828 1.00 90.31 83 LEU A N 1
ATOM 672 C CA . LEU A 1 83 ? -16.933 5.824 8.932 1.00 90.31 83 LEU A CA 1
ATOM 673 C C . LEU A 1 83 ? -15.929 6.876 8.452 1.00 90.31 83 LEU A C 1
ATOM 675 O O . LEU A 1 83 ? -15.789 7.921 9.084 1.00 90.31 83 LEU A O 1
ATOM 679 N N . MET A 1 84 ? -15.288 6.652 7.302 1.00 91.75 84 MET A N 1
ATOM 680 C CA . MET A 1 84 ? -14.297 7.584 6.756 1.00 91.75 84 MET A CA 1
ATOM 681 C C . MET A 1 84 ? -14.894 8.964 6.410 1.00 91.75 84 MET A C 1
ATOM 683 O O . MET A 1 84 ? -14.182 9.967 6.408 1.00 91.75 84 MET A O 1
ATOM 687 N N . SER A 1 85 ? -16.210 9.043 6.171 1.00 90.69 85 SER A N 1
ATOM 688 C CA . SER A 1 85 ? -16.926 10.299 5.907 1.00 90.69 85 SER A CA 1
ATOM 689 C C . SER A 1 85 ? -17.323 11.074 7.171 1.00 90.69 85 SER A C 1
ATOM 691 O O . SER A 1 85 ? -17.808 12.204 7.065 1.00 90.69 85 SER A O 1
ATOM 693 N N . LYS A 1 86 ? -17.143 10.509 8.373 1.00 90.62 86 LYS A N 1
ATOM 694 C CA . LYS A 1 86 ? -17.537 11.163 9.629 1.00 90.62 86 LYS A CA 1
ATOM 695 C C . LYS A 1 86 ? -16.661 12.392 9.937 1.00 90.62 86 LYS A C 1
ATOM 697 O O . LYS A 1 86 ? -15.463 12.410 9.619 1.00 90.62 86 LYS A O 1
ATOM 702 N N . PRO A 1 87 ? -17.233 13.434 10.575 1.00 85.19 87 PRO A N 1
ATOM 703 C CA . PRO A 1 87 ? -16.459 14.585 11.034 1.00 85.19 87 PRO A CA 1
ATOM 704 C C . PRO A 1 87 ? -15.397 14.128 12.046 1.00 85.19 87 PRO A C 1
ATOM 706 O O . PRO A 1 87 ? -15.665 13.283 12.893 1.00 85.19 87 PRO A O 1
ATOM 709 N N . GLY A 1 88 ? -14.174 14.648 11.921 1.00 82.94 88 GLY A N 1
ATOM 710 C CA . GLY A 1 88 ? -13.012 14.232 12.722 1.00 82.94 88 GLY A CA 1
ATOM 711 C C . GLY A 1 88 ? -12.148 13.134 12.085 1.00 82.94 88 GLY A C 1
ATOM 712 O O . GLY A 1 88 ? -10.949 13.105 12.340 1.00 82.94 88 GLY A O 1
ATOM 713 N N . ILE A 1 89 ? -12.712 12.306 11.197 1.00 87.94 89 ILE A N 1
ATOM 714 C CA . ILE A 1 89 ? -11.995 11.219 10.497 1.00 87.94 89 ILE A CA 1
ATOM 715 C C . ILE A 1 89 ? -11.616 11.648 9.074 1.00 87.94 89 ILE A C 1
ATOM 717 O O . ILE A 1 89 ? -10.484 11.438 8.644 1.00 87.94 89 ILE A O 1
ATOM 721 N N . ARG A 1 90 ? -12.517 12.353 8.373 1.00 90.88 90 ARG A N 1
ATOM 722 C CA . ARG A 1 90 ? -12.322 12.779 6.972 1.00 90.88 90 ARG A CA 1
ATOM 723 C C . ARG A 1 90 ? -11.019 13.547 6.698 1.00 90.88 90 ARG A C 1
ATOM 725 O O . ARG A 1 90 ? -10.477 13.454 5.605 1.00 90.88 90 ARG A O 1
ATOM 732 N N . LEU A 1 91 ? -10.505 14.303 7.674 1.00 89.44 91 LEU A N 1
ATOM 733 C CA . LEU A 1 91 ? -9.254 15.054 7.513 1.00 89.44 91 LEU A CA 1
ATOM 734 C C . LEU A 1 91 ? -8.053 14.107 7.372 1.00 89.44 91 LEU A C 1
ATOM 736 O O . LEU A 1 91 ? -7.209 14.315 6.507 1.00 89.44 91 LEU A O 1
ATOM 740 N N . TRP A 1 92 ? -8.028 13.031 8.160 1.00 88.56 92 TRP A N 1
ATOM 741 C CA . TRP A 1 92 ? -6.982 12.003 8.130 1.00 88.56 92 TRP A CA 1
ATOM 742 C C . TRP A 1 92 ? -7.035 11.127 6.878 1.00 88.56 92 TRP A C 1
ATOM 744 O O . TRP A 1 92 ? -6.050 10.487 6.536 1.00 88.56 92 TRP A O 1
ATOM 754 N N . VAL A 1 93 ? -8.165 11.133 6.172 1.00 89.69 93 VAL A N 1
ATOM 755 C CA . VAL A 1 93 ? -8.330 10.486 4.865 1.00 89.69 93 VAL A CA 1
ATOM 756 C C . VAL A 1 93 ? -7.763 11.360 3.745 1.00 89.69 93 VAL A C 1
ATOM 758 O O . VAL A 1 93 ? -7.078 10.869 2.853 1.00 89.69 93 VAL A O 1
ATOM 761 N N . ILE A 1 94 ? -8.031 12.667 3.794 1.00 90.94 94 ILE A N 1
ATOM 762 C CA . ILE A 1 94 ? -7.612 13.624 2.761 1.00 90.94 94 ILE A CA 1
ATOM 763 C C . ILE A 1 94 ? -6.104 13.890 2.827 1.00 90.94 94 ILE A C 1
ATOM 765 O O . ILE A 1 94 ? -5.458 14.066 1.798 1.00 90.94 94 ILE A O 1
ATOM 769 N N . LEU A 1 95 ? -5.523 13.912 4.025 1.00 91.00 95 LEU A N 1
ATOM 770 C CA . LEU A 1 95 ? -4.148 14.359 4.225 1.00 91.00 95 LEU A CA 1
ATOM 771 C C . LEU A 1 95 ? -3.085 13.456 3.550 1.00 91.00 95 LEU A C 1
ATOM 773 O O . LEU A 1 95 ? -2.233 14.005 2.850 1.00 91.00 95 LEU A O 1
ATOM 777 N N . PRO A 1 96 ? -3.153 12.110 3.620 1.00 89.06 96 PRO A N 1
ATOM 778 C CA . PRO A 1 96 ? -2.275 11.228 2.841 1.00 89.06 96 PRO A CA 1
ATOM 779 C C . PRO A 1 96 ? -2.450 11.393 1.331 1.00 89.06 96 PRO A C 1
ATOM 781 O O . PRO A 1 96 ? -1.472 11.373 0.591 1.00 89.06 96 PRO A O 1
ATOM 784 N N . LEU A 1 97 ? -3.689 11.593 0.864 1.00 90.25 97 LEU A N 1
ATOM 785 C CA . LEU A 1 97 ? -3.980 11.797 -0.557 1.00 90.25 97 LEU A CA 1
ATOM 786 C C . LEU A 1 97 ? -3.360 13.096 -1.072 1.00 90.25 97 LEU A C 1
ATOM 788 O O . LEU A 1 97 ? -2.759 13.105 -2.147 1.00 90.25 97 LEU A O 1
ATOM 792 N N . LEU A 1 98 ? -3.455 14.176 -0.292 1.00 93.19 98 LEU A N 1
ATOM 793 C CA . LEU A 1 98 ? -2.791 15.437 -0.606 1.00 93.19 98 LEU A CA 1
ATOM 794 C C . LEU A 1 98 ? -1.275 15.248 -0.649 1.00 93.19 98 LEU A C 1
ATOM 796 O O . LEU A 1 98 ? -0.663 15.570 -1.661 1.00 93.19 98 LEU A O 1
ATOM 800 N N . LEU A 1 99 ? -0.673 14.663 0.390 1.00 92.38 99 LEU A N 1
ATOM 801 C CA . LEU A 1 99 ? 0.775 14.438 0.430 1.00 92.38 99 LEU A CA 1
ATOM 802 C C . LEU A 1 99 ? 1.270 13.582 -0.743 1.00 92.38 99 LEU A C 1
ATOM 804 O O . LEU A 1 99 ? 2.259 13.945 -1.377 1.00 92.38 99 LEU A O 1
ATOM 808 N N . ASN A 1 100 ? 0.558 12.508 -1.089 1.00 93.06 100 ASN A N 1
ATOM 809 C CA . ASN A 1 100 ? 0.897 11.675 -2.245 1.00 93.06 100 ASN A CA 1
ATOM 810 C C . ASN A 1 100 ? 0.740 12.435 -3.568 1.00 93.06 100 ASN A C 1
ATOM 812 O O . ASN A 1 100 ? 1.549 12.246 -4.471 1.00 93.06 100 ASN A O 1
ATOM 816 N N . SER A 1 101 ? -0.247 13.328 -3.678 1.00 93.44 101 SER A N 1
ATOM 817 C CA . SER A 1 101 ? -0.421 14.181 -4.861 1.00 93.44 101 SER A CA 1
ATOM 818 C C . SER A 1 101 ? 0.729 15.181 -5.004 1.00 93.44 101 SER A C 1
ATOM 820 O O . SER A 1 101 ? 1.281 15.326 -6.093 1.00 93.44 101 SER A O 1
ATOM 822 N N . LEU A 1 102 ? 1.143 15.828 -3.908 1.00 95.62 102 LEU A N 1
ATOM 823 C CA . LEU A 1 102 ? 2.305 16.723 -3.906 1.00 95.62 102 LEU A CA 1
ATOM 824 C C . LEU A 1 102 ? 3.591 15.967 -4.262 1.00 95.62 102 LEU A C 1
ATOM 826 O O . LEU A 1 102 ? 4.366 16.437 -5.095 1.00 95.62 102 LEU A O 1
ATOM 830 N N . LEU A 1 103 ? 3.798 14.786 -3.670 1.00 94.81 103 LEU A N 1
ATOM 831 C CA . LEU A 1 103 ? 4.935 13.923 -3.981 1.00 94.81 103 LEU A CA 1
ATOM 832 C C . LEU A 1 103 ? 4.937 13.525 -5.459 1.00 94.81 103 LEU A C 1
ATOM 834 O O . LEU A 1 103 ? 5.982 13.591 -6.100 1.00 94.81 103 LEU A O 1
ATOM 838 N N . PHE A 1 104 ? 3.781 13.142 -6.004 1.00 94.81 104 PHE A N 1
ATOM 839 C CA . PHE A 1 104 ? 3.641 12.763 -7.406 1.00 94.81 104 PHE A CA 1
ATOM 840 C C . PHE A 1 104 ? 4.006 13.924 -8.330 1.00 94.81 104 PHE A C 1
ATOM 842 O O . PHE A 1 104 ? 4.818 13.746 -9.233 1.00 94.81 104 PHE A O 1
ATOM 849 N N . ILE A 1 105 ? 3.471 15.124 -8.082 1.00 96.31 105 ILE A N 1
ATOM 850 C CA . ILE A 1 105 ? 3.782 16.320 -8.878 1.00 96.31 105 ILE A CA 1
ATOM 851 C C . ILE A 1 105 ? 5.281 16.635 -8.807 1.00 96.31 105 ILE A C 1
ATOM 853 O O . ILE A 1 105 ? 5.915 16.825 -9.845 1.00 96.31 105 ILE A O 1
ATOM 857 N N . GLY A 1 106 ? 5.864 16.637 -7.604 1.00 95.50 106 GLY A N 1
ATOM 858 C CA . GLY A 1 106 ? 7.283 16.933 -7.406 1.00 95.50 106 GLY A CA 1
ATOM 859 C C . GLY A 1 106 ? 8.204 15.911 -8.073 1.00 95.50 106 GLY A C 1
ATOM 860 O O . GLY A 1 106 ? 9.086 16.281 -8.845 1.00 95.50 106 GLY A O 1
ATOM 861 N N . LEU A 1 107 ? 7.978 14.620 -7.825 1.00 94.75 107 LEU A N 1
ATOM 862 C CA . LEU A 1 107 ? 8.813 13.549 -8.366 1.00 94.75 107 LEU A CA 1
ATOM 863 C C . LEU A 1 107 ? 8.669 13.426 -9.887 1.00 94.75 107 LEU A C 1
ATOM 865 O O . LEU A 1 107 ? 9.657 13.171 -10.567 1.00 94.75 107 LEU A O 1
ATOM 869 N N . THR A 1 108 ? 7.468 13.649 -10.429 1.00 95.31 108 THR A N 1
ATOM 870 C CA . THR A 1 108 ? 7.245 13.683 -11.884 1.00 95.31 108 THR A CA 1
ATOM 871 C C . THR A 1 108 ? 7.943 14.878 -12.516 1.00 95.31 108 THR A C 1
ATOM 873 O O . THR A 1 108 ? 8.594 14.719 -13.543 1.00 95.31 108 THR A O 1
ATOM 876 N N . GLY A 1 109 ? 7.867 16.057 -11.888 1.00 95.19 109 GLY A N 1
ATOM 877 C CA . GLY A 1 109 ? 8.586 17.245 -12.346 1.00 95.19 109 GLY A CA 1
ATOM 878 C C . GLY A 1 109 ? 10.093 17.004 -12.435 1.00 95.19 109 GLY A C 1
ATOM 879 O O . GLY A 1 109 ? 10.693 17.297 -13.466 1.00 95.19 109 GLY A O 1
ATOM 880 N N . LEU A 1 110 ? 10.678 16.386 -11.402 1.00 93.69 110 LEU A N 1
ATOM 881 C CA . LEU A 1 110 ? 12.091 15.996 -11.394 1.00 93.69 110 LEU A CA 1
ATOM 882 C C . LEU A 1 110 ? 12.403 14.936 -12.461 1.00 93.69 110 LEU A C 1
ATOM 884 O O . LEU A 1 110 ? 13.375 15.067 -13.200 1.00 93.69 110 LEU A O 1
ATOM 888 N N . ALA A 1 111 ? 11.580 13.891 -12.570 1.00 93.62 111 ALA A N 1
ATOM 889 C CA . ALA A 1 111 ? 11.791 12.828 -13.549 1.00 93.62 111 ALA A CA 1
ATOM 890 C C . ALA A 1 111 ? 11.794 13.380 -14.980 1.00 93.62 111 ALA A C 1
ATOM 892 O O . ALA A 1 111 ? 12.685 13.046 -15.753 1.00 93.62 111 ALA A O 1
ATOM 893 N N . VAL A 1 112 ? 10.853 14.270 -15.310 1.00 93.62 112 VAL A N 1
ATOM 894 C CA . VAL A 1 112 ? 10.777 14.924 -16.624 1.00 93.62 112 VAL A CA 1
ATOM 895 C C . VAL A 1 112 ? 11.950 15.883 -16.837 1.00 93.62 112 VAL A C 1
ATOM 897 O O . VAL A 1 112 ? 12.527 15.882 -17.922 1.00 93.62 112 VAL A O 1
ATOM 900 N N . SER A 1 113 ? 12.351 16.663 -15.825 1.00 94.38 113 SER A N 1
ATOM 901 C CA . SER A 1 113 ? 13.455 17.623 -15.973 1.00 94.38 113 SER A CA 1
ATOM 902 C C . SER A 1 113 ? 14.812 16.956 -16.192 1.00 94.38 113 SER A C 1
ATOM 904 O O . SER A 1 113 ? 15.647 17.499 -16.909 1.00 94.38 113 SER A O 1
ATOM 906 N N . TYR A 1 114 ? 15.045 15.794 -15.575 1.00 93.81 114 TYR A N 1
ATOM 907 C CA . TYR A 1 114 ? 16.300 15.049 -15.719 1.00 93.81 114 TYR A CA 1
ATOM 908 C C . TYR A 1 114 ? 16.269 14.005 -16.841 1.00 93.81 114 TYR A C 1
ATOM 910 O O . TYR A 1 114 ? 17.324 13.479 -17.194 1.00 93.81 114 TYR A O 1
ATOM 918 N N . PHE A 1 115 ? 15.096 13.727 -17.425 1.00 93.50 115 PHE A N 1
ATOM 919 C CA . PHE A 1 115 ? 14.920 12.681 -18.432 1.00 93.50 115 PHE A CA 1
ATOM 920 C C . PHE A 1 115 ? 15.870 12.843 -19.618 1.00 93.50 115 PHE A C 1
ATOM 922 O O . PHE A 1 115 ? 16.645 11.932 -19.905 1.00 93.50 115 PHE A O 1
ATOM 929 N N . SER A 1 116 ? 15.820 14.000 -20.288 1.00 91.25 116 SER A N 1
ATOM 930 C CA . SER A 1 116 ? 16.653 14.265 -21.464 1.00 91.25 116 SER A CA 1
ATOM 931 C C . SER A 1 116 ? 18.130 14.247 -21.099 1.00 91.25 116 SER A C 1
ATOM 933 O O . SER A 1 116 ? 18.897 13.563 -21.754 1.00 91.25 116 SER A O 1
ATOM 935 N N . GLY A 1 117 ? 18.523 14.886 -19.993 1.00 92.88 117 GLY A N 1
ATOM 936 C CA . GLY A 1 117 ? 19.922 14.923 -19.566 1.00 92.88 117 GLY A CA 1
ATOM 937 C C . GLY A 1 117 ? 20.525 13.538 -19.305 1.00 92.88 117 GLY A C 1
ATOM 938 O O . GLY A 1 117 ? 21.653 13.272 -19.714 1.00 92.88 117 GLY A O 1
ATOM 939 N N . TRP A 1 118 ? 19.790 12.634 -18.652 1.00 92.69 118 TRP A N 1
ATOM 940 C CA . TRP A 1 118 ? 20.263 11.262 -18.425 1.00 92.69 118 TRP A CA 1
ATOM 941 C C . TRP A 1 118 ? 20.274 10.422 -19.698 1.00 92.69 118 TRP A C 1
ATOM 943 O O . TRP A 1 118 ? 21.192 9.627 -19.901 1.00 92.69 118 TRP A O 1
ATOM 953 N N . LEU A 1 119 ? 19.273 10.605 -20.553 1.00 93.12 119 LEU A N 1
ATOM 954 C CA . LEU A 1 119 ? 19.184 9.917 -21.830 1.00 93.12 119 LEU A CA 1
ATOM 955 C C . LEU A 1 119 ? 20.297 10.361 -22.791 1.00 93.12 119 LEU A C 1
ATOM 957 O O . LEU A 1 119 ? 20.953 9.515 -23.389 1.00 93.12 119 LEU A O 1
ATOM 961 N N . ASP A 1 120 ? 20.545 11.662 -22.900 1.00 91.19 120 ASP A N 1
ATOM 962 C CA . ASP A 1 120 ? 21.595 12.235 -23.743 1.00 91.19 120 ASP A CA 1
ATOM 963 C C . ASP A 1 120 ? 22.977 11.810 -23.242 1.00 91.19 120 ASP A C 1
ATOM 965 O O . ASP A 1 120 ? 23.846 11.472 -24.041 1.00 91.19 120 ASP A O 1
ATOM 969 N N . ALA A 1 121 ? 23.177 11.736 -21.921 1.00 90.44 121 ALA A N 1
ATOM 970 C CA . ALA A 1 121 ? 24.399 11.183 -21.342 1.00 90.44 121 ALA A CA 1
ATOM 971 C C . ALA A 1 121 ? 24.588 9.697 -21.691 1.00 90.44 121 ALA A C 1
ATOM 973 O O . ALA A 1 121 ? 25.716 9.269 -21.925 1.00 90.44 121 ALA A O 1
ATOM 974 N N . LEU A 1 122 ? 23.505 8.915 -21.752 1.00 89.25 122 LEU A N 1
ATOM 975 C CA . LEU A 1 122 ? 23.548 7.502 -22.132 1.00 89.25 122 LEU A CA 1
ATOM 976 C C . LEU A 1 122 ? 23.822 7.318 -23.634 1.00 89.25 122 LEU A C 1
ATOM 978 O O . LEU A 1 122 ? 24.649 6.489 -24.010 1.00 89.25 122 LEU A O 1
ATOM 982 N N . ILE A 1 123 ? 23.154 8.095 -24.492 1.00 89.62 123 ILE A N 1
ATOM 983 C CA . ILE A 1 123 ? 23.333 8.054 -25.953 1.00 89.62 123 ILE A CA 1
ATOM 984 C C . ILE A 1 123 ? 24.682 8.658 -26.359 1.00 89.62 123 ILE A C 1
ATOM 986 O O . ILE A 1 123 ? 25.298 8.183 -27.304 1.00 89.62 123 ILE A O 1
ATOM 990 N N . GLY A 1 124 ? 25.202 9.642 -25.625 1.00 87.12 124 GLY A N 1
ATOM 991 C CA . GLY A 1 124 ? 26.494 10.275 -25.909 1.00 87.12 124 GLY A CA 1
ATOM 992 C C . GLY A 1 124 ? 27.702 9.334 -25.808 1.00 87.12 124 GLY A C 1
ATOM 993 O O . GLY A 1 124 ? 28.777 9.664 -26.301 1.00 87.12 124 GLY A O 1
ATOM 994 N N . TRP A 1 125 ? 27.538 8.154 -25.200 1.00 86.31 125 TRP A N 1
ATOM 995 C CA . TRP A 1 125 ? 28.551 7.091 -25.181 1.00 86.31 125 TRP A CA 1
ATOM 996 C C . TRP A 1 125 ? 28.510 6.196 -26.428 1.00 86.31 125 TRP A C 1
ATOM 998 O O . TRP A 1 125 ? 29.408 5.374 -26.627 1.00 86.31 125 TRP A O 1
ATOM 1008 N N . LEU A 1 126 ? 27.475 6.324 -27.259 1.00 88.25 126 LEU A N 1
ATOM 1009 C CA . LEU A 1 126 ? 27.294 5.526 -28.461 1.00 88.25 126 LEU A CA 1
ATOM 1010 C C . LEU A 1 126 ? 28.107 6.134 -29.620 1.00 88.25 126 LEU A C 1
ATOM 1012 O O . LEU A 1 126 ? 27.948 7.313 -29.936 1.00 88.25 126 LEU A O 1
ATOM 1016 N N . PRO A 1 127 ? 28.983 5.364 -30.285 1.00 85.88 127 PRO A N 1
ATOM 1017 C CA . PRO A 1 127 ? 29.656 5.841 -31.486 1.00 85.88 127 PRO A CA 1
ATOM 1018 C C . PRO A 1 127 ? 28.650 5.948 -32.644 1.00 85.88 127 PRO A C 1
ATOM 1020 O O . PRO A 1 127 ? 27.792 5.082 -32.789 1.00 85.88 127 PRO A O 1
ATOM 1023 N N . GLY A 1 128 ? 28.789 6.957 -33.512 1.00 85.44 128 GLY A N 1
ATOM 1024 C CA . GLY A 1 128 ? 27.754 7.331 -34.499 1.00 85.44 128 GLY A CA 1
ATOM 1025 C C . GLY A 1 128 ? 27.338 6.255 -35.516 1.00 85.44 128 GLY A C 1
ATOM 1026 O O . GLY A 1 128 ? 26.297 6.365 -36.152 1.00 85.44 128 GLY A O 1
ATOM 1027 N N . TRP A 1 129 ? 28.094 5.162 -35.661 1.00 88.31 129 TRP A N 1
ATOM 1028 C CA . TRP A 1 129 ? 27.663 4.017 -36.474 1.00 88.31 129 TRP A CA 1
ATOM 1029 C C . TRP A 1 129 ? 26.551 3.175 -35.807 1.00 88.31 129 TRP A C 1
ATOM 1031 O O . TRP A 1 129 ? 25.896 2.390 -36.492 1.00 88.31 129 TRP A O 1
ATOM 1041 N N . LEU A 1 130 ? 26.306 3.349 -34.498 1.00 89.94 130 LEU A N 1
ATOM 1042 C CA . LEU A 1 130 ? 25.199 2.742 -33.739 1.00 89.94 130 LEU A CA 1
ATOM 1043 C C . LEU A 1 130 ? 23.941 3.622 -33.658 1.00 89.94 130 LEU A C 1
ATOM 1045 O O . LEU A 1 130 ? 22.986 3.218 -32.992 1.00 89.94 130 LEU A O 1
ATOM 1049 N N . ASP A 1 131 ? 23.880 4.782 -34.316 1.00 86.31 131 ASP A N 1
ATOM 1050 C CA . ASP A 1 131 ? 22.748 5.718 -34.169 1.00 86.31 131 ASP A CA 1
ATOM 1051 C C . ASP A 1 131 ? 21.381 5.077 -34.468 1.00 86.31 131 ASP A C 1
ATOM 1053 O O . ASP A 1 131 ? 20.370 5.435 -33.864 1.00 86.31 131 ASP A O 1
ATOM 1057 N N . PHE A 1 132 ? 21.336 4.048 -35.321 1.00 88.81 132 PHE A N 1
ATOM 1058 C CA . PHE A 1 132 ? 20.110 3.294 -35.602 1.00 88.81 132 PHE A CA 1
ATOM 1059 C C . PHE A 1 132 ? 19.517 2.583 -34.365 1.00 88.81 132 PHE A C 1
ATOM 1061 O O . PHE A 1 132 ? 18.314 2.325 -34.325 1.00 88.81 132 PHE A O 1
ATOM 1068 N N . ILE A 1 133 ? 20.330 2.284 -33.343 1.00 91.62 133 ILE A N 1
ATOM 1069 C CA . ILE A 1 133 ? 19.908 1.655 -32.079 1.00 91.62 133 ILE A CA 1
ATOM 1070 C C . ILE A 1 133 ? 19.405 2.705 -31.073 1.00 91.62 133 ILE A C 1
ATOM 1072 O O . ILE A 1 133 ? 18.659 2.361 -30.154 1.00 91.62 133 ILE A O 1
ATOM 1076 N N . ALA A 1 134 ? 19.732 3.990 -31.249 1.00 89.06 134 ALA A N 1
ATOM 1077 C CA . ALA A 1 134 ? 19.379 5.048 -30.298 1.00 89.06 134 ALA A CA 1
ATOM 1078 C C . ALA A 1 134 ? 17.862 5.132 -30.033 1.00 89.06 134 ALA A C 1
ATOM 1080 O O . ALA A 1 134 ? 17.443 5.301 -28.889 1.00 89.06 134 ALA A O 1
ATOM 1081 N N . SER A 1 135 ? 17.025 4.913 -31.056 1.00 88.88 135 SER A N 1
ATOM 1082 C CA . SER A 1 135 ? 15.561 4.865 -30.899 1.00 88.88 135 SER A CA 1
ATOM 1083 C C . SER A 1 135 ? 15.094 3.695 -30.018 1.00 88.88 135 SER A C 1
ATOM 1085 O O . SER A 1 135 ? 14.182 3.850 -29.205 1.00 88.88 135 SER A O 1
ATOM 1087 N N . PHE A 1 136 ? 15.751 2.536 -30.116 1.00 92.75 136 PHE A N 1
ATOM 1088 C CA . PHE A 1 136 ? 15.465 1.386 -29.256 1.00 92.75 136 PHE A CA 1
ATOM 1089 C C . PHE A 1 136 ? 15.925 1.631 -27.812 1.00 92.75 136 PHE A C 1
ATOM 1091 O O . PHE A 1 136 ? 15.179 1.354 -26.870 1.00 92.75 136 PHE A O 1
ATOM 1098 N N . ILE A 1 137 ? 17.119 2.210 -27.633 1.00 91.38 137 ILE A N 1
ATOM 1099 C CA . ILE A 1 137 ? 17.650 2.598 -26.316 1.00 91.38 137 ILE A CA 1
ATOM 1100 C C . ILE A 1 137 ? 16.726 3.609 -25.641 1.00 91.38 137 ILE A C 1
ATOM 1102 O O . ILE A 1 137 ? 16.455 3.464 -24.453 1.00 91.38 137 ILE A O 1
ATOM 1106 N N . TRP A 1 138 ? 16.187 4.575 -26.388 1.00 93.19 138 TRP A N 1
ATOM 1107 C CA . TRP A 1 138 ? 15.219 5.541 -25.874 1.00 93.19 138 TRP A CA 1
ATOM 1108 C C . TRP A 1 138 ? 14.010 4.851 -25.232 1.00 93.19 138 TRP A C 1
ATOM 1110 O O . TRP A 1 138 ? 13.675 5.128 -24.080 1.00 93.19 138 TRP A O 1
ATOM 1120 N N . GLY A 1 139 ? 13.388 3.909 -25.951 1.00 94.00 139 GLY A N 1
ATOM 1121 C CA . GLY A 1 139 ? 12.213 3.183 -25.460 1.00 94.00 139 GLY A CA 1
ATOM 1122 C C . GLY A 1 139 ? 12.530 2.310 -24.248 1.00 94.00 139 GLY A C 1
ATOM 1123 O O . GLY A 1 139 ? 11.780 2.308 -23.269 1.00 94.00 139 GLY A O 1
ATOM 1124 N N . LEU A 1 140 ? 13.668 1.613 -24.278 1.00 94.38 140 LEU A N 1
ATOM 1125 C CA . LEU A 1 140 ? 14.117 0.782 -23.164 1.00 94.38 140 LEU A CA 1
ATOM 1126 C C . LEU A 1 140 ? 14.452 1.620 -21.924 1.00 94.38 140 LEU A C 1
ATOM 1128 O O . LEU A 1 140 ? 14.083 1.242 -20.814 1.00 94.38 140 LEU A O 1
ATOM 1132 N N . PHE A 1 141 ? 15.106 2.767 -22.109 1.00 94.25 141 PHE A N 1
ATOM 1133 C CA . PHE A 1 141 ? 15.430 3.702 -21.037 1.00 94.25 141 PHE A CA 1
ATOM 1134 C C . PHE A 1 141 ? 14.165 4.302 -20.424 1.00 94.25 141 PHE A C 1
ATOM 1136 O O . PHE A 1 141 ? 14.023 4.293 -19.204 1.00 94.25 141 PHE A O 1
ATOM 1143 N N . ALA A 1 142 ? 13.214 4.749 -21.250 1.00 93.62 142 ALA A N 1
ATOM 1144 C CA . ALA A 1 142 ? 11.926 5.250 -20.779 1.00 93.62 142 ALA A CA 1
ATOM 1145 C C . ALA A 1 142 ? 11.167 4.188 -19.971 1.00 93.62 142 ALA A C 1
ATOM 1147 O O . ALA A 1 142 ? 10.654 4.483 -18.892 1.00 93.62 142 ALA A O 1
ATOM 1148 N N . LEU A 1 143 ? 11.152 2.938 -20.445 1.00 95.44 143 LEU A N 1
ATOM 1149 C CA . LEU A 1 143 ? 10.527 1.824 -19.737 1.00 95.44 143 LEU A CA 1
ATOM 1150 C C . LEU A 1 143 ? 11.231 1.524 -18.404 1.00 95.44 143 LEU A C 1
ATOM 1152 O O . LEU A 1 143 ? 10.569 1.405 -17.373 1.00 95.44 143 LEU A O 1
ATOM 1156 N N . ALA A 1 144 ? 12.561 1.432 -18.405 1.00 94.31 144 ALA A N 1
ATOM 1157 C CA . ALA A 1 144 ? 13.352 1.184 -17.202 1.00 94.31 144 ALA A CA 1
ATOM 1158 C C . ALA A 1 144 ? 13.168 2.302 -16.168 1.00 94.31 144 ALA A C 1
ATOM 1160 O O . ALA A 1 144 ? 12.914 2.027 -14.993 1.00 94.31 144 ALA A O 1
ATOM 1161 N N . LEU A 1 145 ? 13.222 3.560 -16.610 1.00 93.31 145 LEU A N 1
ATOM 1162 C CA . LEU A 1 145 ? 12.984 4.711 -15.754 1.00 93.31 145 LEU A CA 1
ATOM 1163 C C . LEU A 1 145 ? 11.553 4.712 -15.216 1.00 93.31 145 LEU A C 1
ATOM 1165 O O . LEU A 1 145 ? 11.370 5.001 -14.039 1.00 93.31 145 LEU A O 1
ATOM 1169 N N . MET A 1 146 ? 10.555 4.338 -16.022 1.00 94.56 146 MET A N 1
ATOM 1170 C CA . MET A 1 146 ? 9.168 4.213 -15.568 1.00 94.56 146 MET A CA 1
ATOM 1171 C C . MET A 1 146 ? 9.031 3.172 -14.451 1.00 94.56 146 MET A C 1
ATOM 1173 O O . MET A 1 146 ? 8.342 3.440 -13.468 1.00 94.56 146 MET A O 1
ATOM 1177 N N . PHE A 1 147 ? 9.712 2.024 -14.546 1.00 95.06 147 PHE A N 1
ATOM 1178 C CA . PHE A 1 147 ? 9.740 1.039 -13.459 1.00 95.06 147 PHE A CA 1
ATOM 1179 C C . PHE A 1 147 ? 10.404 1.596 -12.200 1.00 95.06 147 PHE A C 1
ATOM 1181 O O . PHE A 1 147 ? 9.804 1.539 -11.126 1.00 95.06 147 PHE A O 1
ATOM 1188 N N . VAL A 1 148 ? 11.612 2.158 -12.317 1.00 93.94 148 VAL A N 1
ATOM 1189 C CA . VAL A 1 148 ? 12.330 2.748 -11.173 1.00 93.94 148 VAL A CA 1
ATOM 1190 C C . VAL A 1 148 ? 11.476 3.831 -10.516 1.00 93.94 148 VAL A C 1
ATOM 1192 O O . VAL A 1 148 ? 11.237 3.777 -9.313 1.00 93.94 148 VAL A O 1
ATOM 1195 N N . TYR A 1 149 ? 10.933 4.750 -11.311 1.00 94.44 149 TYR A 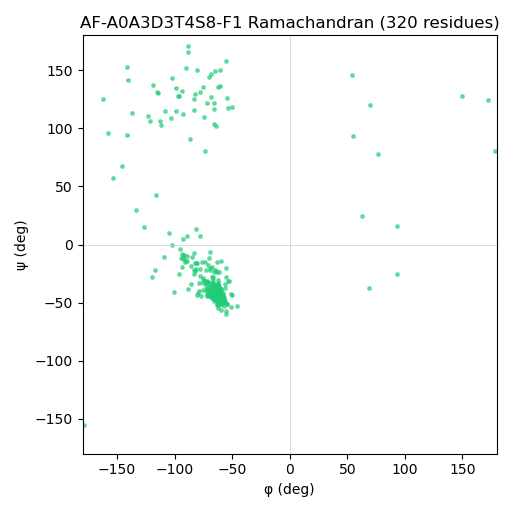N 1
ATOM 1196 C CA . TYR A 1 149 ? 10.022 5.797 -10.867 1.00 94.44 149 TYR A CA 1
ATOM 1197 C C . TYR A 1 149 ? 8.801 5.221 -10.144 1.00 94.44 149 TYR A C 1
ATOM 1199 O O . TYR A 1 149 ? 8.511 5.640 -9.025 1.00 94.44 149 TYR A O 1
ATOM 1207 N N . ALA A 1 150 ? 8.111 4.239 -10.733 1.00 93.00 150 ALA A N 1
ATOM 1208 C CA . ALA A 1 150 ? 6.913 3.651 -10.143 1.00 93.00 150 ALA A CA 1
ATOM 1209 C C . ALA A 1 150 ? 7.209 2.990 -8.789 1.00 93.00 150 ALA A C 1
ATOM 1211 O O . ALA A 1 150 ? 6.460 3.195 -7.828 1.00 93.00 150 ALA A O 1
ATOM 1212 N N . TYR A 1 151 ? 8.312 2.243 -8.676 1.00 91.19 151 TYR A N 1
ATOM 1213 C CA . TYR A 1 151 ? 8.709 1.598 -7.423 1.00 91.19 151 TYR A CA 1
ATOM 1214 C C . TYR A 1 151 ? 9.171 2.609 -6.371 1.00 91.19 151 TYR A C 1
ATOM 1216 O O . TYR A 1 151 ? 8.739 2.520 -5.220 1.00 91.19 151 TYR A O 1
ATOM 1224 N N . THR A 1 152 ? 9.994 3.590 -6.747 1.00 91.12 152 THR A N 1
ATOM 1225 C CA . THR A 1 152 ? 10.447 4.657 -5.844 1.00 91.12 152 THR A CA 1
ATOM 1226 C C . THR A 1 152 ? 9.271 5.486 -5.338 1.00 91.12 152 THR A C 1
ATOM 1228 O O . THR A 1 152 ? 9.162 5.704 -4.131 1.00 91.12 152 THR A O 1
ATOM 1231 N N . PHE A 1 153 ? 8.363 5.895 -6.228 1.00 94.44 153 PHE A N 1
ATOM 1232 C CA . PHE A 1 153 ? 7.142 6.606 -5.858 1.00 94.44 153 PHE A CA 1
ATOM 1233 C C . PHE A 1 153 ? 6.296 5.775 -4.894 1.00 94.44 153 PHE A C 1
ATOM 1235 O O . PHE A 1 153 ? 5.936 6.265 -3.829 1.00 94.44 153 PHE A O 1
ATOM 1242 N N . THR A 1 154 ? 6.024 4.510 -5.228 1.00 89.44 154 THR A N 1
ATOM 1243 C CA . THR A 1 154 ? 5.208 3.617 -4.390 1.00 89.44 154 THR A CA 1
ATOM 1244 C C . THR A 1 154 ? 5.817 3.441 -3.000 1.00 89.44 154 THR A C 1
ATOM 1246 O O . THR A 1 154 ? 5.109 3.532 -1.998 1.00 89.44 154 THR A O 1
ATOM 1249 N N . LEU A 1 155 ? 7.133 3.227 -2.920 1.00 87.62 155 LEU A N 1
ATOM 1250 C CA . LEU A 1 155 ? 7.840 3.073 -1.651 1.00 87.62 155 LEU A CA 1
ATOM 1251 C C . LEU A 1 155 ? 7.768 4.356 -0.810 1.00 87.62 155 LEU A C 1
ATOM 1253 O O . LEU A 1 155 ? 7.425 4.294 0.371 1.00 87.62 155 LEU A O 1
ATOM 1257 N N . ALA A 1 156 ? 8.043 5.512 -1.418 1.00 89.81 156 ALA A N 1
ATOM 1258 C CA . ALA A 1 156 ? 7.994 6.806 -0.744 1.00 89.81 156 ALA A CA 1
ATOM 1259 C C . ALA A 1 156 ? 6.569 7.167 -0.291 1.00 89.81 156 ALA A C 1
ATOM 1261 O O . ALA A 1 156 ? 6.371 7.547 0.863 1.00 89.81 156 ALA A O 1
ATOM 1262 N N . ALA A 1 157 ? 5.570 6.986 -1.158 1.00 90.06 157 ALA A N 1
ATOM 1263 C CA . ALA A 1 157 ? 4.162 7.230 -0.857 1.00 90.06 157 ALA A CA 1
ATOM 1264 C C . ALA A 1 157 ? 3.672 6.352 0.305 1.00 90.06 157 ALA A C 1
ATOM 1266 O O . ALA A 1 157 ? 3.043 6.854 1.239 1.00 90.06 157 ALA A O 1
ATOM 1267 N N . ASN A 1 158 ? 4.009 5.058 0.301 1.00 86.75 158 ASN A N 1
ATOM 1268 C CA . ASN A 1 158 ? 3.649 4.141 1.385 1.00 86.75 158 ASN A CA 1
ATOM 1269 C C . ASN A 1 158 ? 4.340 4.507 2.704 1.00 86.75 158 ASN A C 1
ATOM 1271 O O . ASN A 1 158 ? 3.698 4.486 3.755 1.00 86.75 158 ASN A O 1
ATOM 1275 N N . LEU A 1 159 ? 5.622 4.883 2.658 1.00 83.88 159 LEU A N 1
ATOM 1276 C CA . LEU A 1 159 ? 6.376 5.283 3.845 1.00 83.88 159 LEU A CA 1
ATOM 1277 C C . LEU A 1 159 ? 5.805 6.559 4.478 1.00 83.88 159 LEU A C 1
ATOM 1279 O O . LEU A 1 159 ? 5.644 6.623 5.695 1.00 83.88 159 LEU A O 1
ATOM 1283 N N . ILE A 1 160 ? 5.448 7.546 3.652 1.00 86.31 160 ILE A N 1
ATOM 1284 C CA . ILE A 1 160 ? 4.806 8.788 4.104 1.00 86.31 160 ILE A CA 1
ATOM 1285 C C . ILE A 1 160 ? 3.391 8.511 4.625 1.00 86.31 160 ILE A C 1
ATOM 1287 O O . ILE A 1 160 ? 2.987 9.109 5.617 1.00 86.31 160 ILE A O 1
ATOM 1291 N N . SER A 1 161 ? 2.646 7.596 3.997 1.00 86.06 161 SER A N 1
ATOM 1292 C CA . SER A 1 161 ? 1.253 7.287 4.360 1.00 86.06 161 SER A CA 1
ATOM 1293 C C . SER A 1 161 ? 1.120 6.442 5.634 1.00 86.06 161 SER A C 1
ATOM 1295 O O . SER A 1 161 ? 0.139 6.589 6.362 1.00 86.06 161 SER A O 1
ATOM 1297 N N . SER A 1 162 ? 2.103 5.585 5.933 1.00 82.44 162 SER A N 1
ATOM 1298 C CA . SER A 1 162 ? 2.109 4.673 7.090 1.00 82.44 162 SER A CA 1
ATOM 1299 C C . SER A 1 162 ? 1.686 5.316 8.428 1.00 82.44 162 SER A C 1
ATOM 1301 O O . SER A 1 162 ? 0.749 4.790 9.039 1.00 82.44 162 SER A O 1
ATOM 1303 N N . PRO A 1 163 ? 2.271 6.444 8.889 1.00 82.50 163 PRO A N 1
ATOM 1304 C CA . PRO A 1 163 ? 1.870 7.066 10.155 1.00 82.50 163 PRO A CA 1
ATOM 1305 C C . PRO A 1 163 ? 0.410 7.536 10.154 1.00 82.50 163 PRO A C 1
ATOM 1307 O O . PRO A 1 163 ? -0.274 7.455 11.173 1.00 82.50 163 PRO A O 1
ATOM 1310 N N . PHE A 1 164 ? -0.101 7.993 9.010 1.00 86.88 164 PHE A N 1
ATOM 1311 C CA . PHE A 1 164 ? -1.476 8.472 8.907 1.00 86.88 164 PHE A CA 1
ATOM 1312 C C . PHE A 1 164 ? -2.495 7.342 8.963 1.00 86.88 164 PHE A C 1
ATOM 1314 O O . PHE A 1 164 ? -3.572 7.543 9.516 1.00 86.88 164 PHE A O 1
ATOM 1321 N N . PHE A 1 165 ? -2.170 6.154 8.447 1.00 87.06 165 PHE A N 1
ATOM 1322 C CA . PHE A 1 165 ? -3.051 4.992 8.577 1.00 87.06 165 PHE A CA 1
ATOM 1323 C C . PHE A 1 165 ? -3.183 4.525 10.033 1.00 87.06 165 PHE A C 1
ATOM 1325 O O . PHE A 1 165 ? -4.285 4.162 10.444 1.00 87.06 165 PHE A O 1
ATOM 1332 N N . GLY A 1 166 ? -2.117 4.622 10.836 1.00 86.31 166 GLY A N 1
ATOM 1333 C CA . GLY A 1 166 ? -2.185 4.378 12.281 1.00 86.31 166 GLY A CA 1
ATOM 1334 C C . GLY A 1 166 ? -3.105 5.370 12.999 1.00 8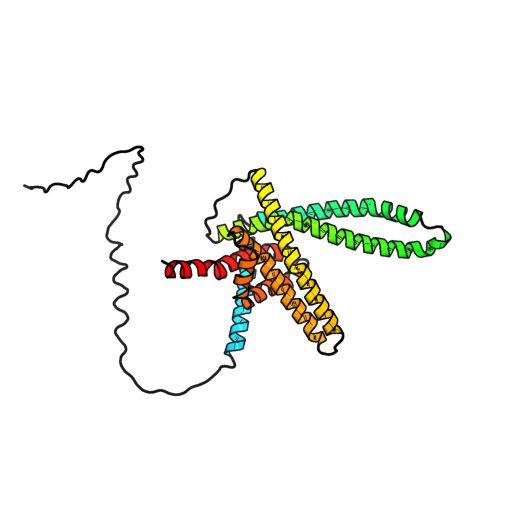6.31 166 GLY A C 1
ATOM 1335 O O . GLY A 1 166 ? -4.044 4.962 13.681 1.00 86.31 166 GLY A O 1
ATOM 1336 N N . ILE A 1 167 ? -2.911 6.673 12.764 1.00 86.62 167 ILE A N 1
ATOM 1337 C CA . ILE A 1 167 ? -3.760 7.725 13.354 1.00 86.62 167 ILE A CA 1
ATOM 1338 C C . ILE A 1 167 ? -5.218 7.579 12.890 1.00 86.62 167 ILE A C 1
ATOM 1340 O O . ILE A 1 167 ? -6.150 7.732 13.677 1.00 86.62 167 ILE A O 1
ATOM 1344 N N . LEU A 1 168 ? -5.443 7.252 11.616 1.00 90.44 168 LEU A N 1
ATOM 1345 C CA . LEU A 1 168 ? -6.780 7.011 11.078 1.00 90.44 168 LEU A CA 1
ATOM 1346 C C . LEU A 1 168 ? -7.476 5.858 11.815 1.00 90.44 168 LEU A C 1
ATOM 1348 O O . LEU A 1 168 ? -8.644 5.990 12.186 1.00 90.44 168 LEU A O 1
ATOM 1352 N N . ALA A 1 169 ? -6.764 4.754 12.059 1.00 90.19 169 ALA A N 1
ATOM 1353 C CA . ALA A 1 169 ? -7.288 3.626 12.821 1.00 90.19 169 ALA A CA 1
ATOM 1354 C C . ALA A 1 169 ? -7.624 4.019 14.269 1.00 90.19 169 ALA A C 1
ATOM 1356 O O . ALA A 1 169 ? -8.690 3.637 14.751 1.00 90.19 169 ALA A O 1
ATOM 1357 N N . GLU A 1 170 ? -6.784 4.830 14.918 1.00 89.44 170 GLU A N 1
ATOM 1358 C CA . GLU A 1 170 ? -6.995 5.352 16.277 1.00 89.44 170 GLU A CA 1
ATOM 1359 C C . GLU A 1 170 ? -8.266 6.207 16.363 1.00 89.44 170 GLU A C 1
ATOM 1361 O O . GLU A 1 170 ? -9.153 5.939 17.175 1.00 89.44 170 GLU A O 1
ATOM 1366 N N . ARG A 1 171 ? -8.435 7.173 15.449 1.00 89.44 171 ARG A N 1
ATOM 1367 C CA . ARG A 1 171 ? -9.661 7.989 15.381 1.00 89.44 171 ARG A CA 1
ATOM 1368 C C . ARG A 1 171 ? -10.894 7.145 15.071 1.00 89.44 171 ARG A C 1
ATOM 1370 O O . ARG A 1 171 ? -11.973 7.417 15.599 1.00 89.44 171 ARG A O 1
ATOM 1377 N N . CYS A 1 172 ? -10.744 6.113 14.241 1.00 90.62 172 CYS A N 1
ATOM 1378 C CA . CYS A 1 172 ? -11.813 5.157 13.968 1.00 90.62 172 CYS A CA 1
ATOM 1379 C C . CYS A 1 172 ? -12.170 4.329 15.228 1.00 90.62 172 CYS A C 1
ATOM 1381 O O . CYS A 1 172 ? -13.357 4.101 15.457 1.00 90.62 172 CYS A O 1
ATOM 1383 N N . GLN A 1 173 ? -11.214 3.961 16.094 1.00 90.31 173 GLN A N 1
ATOM 1384 C CA . GLN A 1 173 ? -11.490 3.304 17.385 1.00 90.31 173 GLN A CA 1
ATOM 1385 C C . GLN A 1 173 ? -12.188 4.240 18.385 1.00 90.31 173 GLN A C 1
ATOM 1387 O O . GLN A 1 173 ? -13.200 3.846 18.969 1.00 90.31 173 GLN A O 1
ATOM 1392 N N . GLN A 1 174 ? -11.718 5.485 18.521 1.00 88.31 174 GLN A N 1
ATOM 1393 C CA . GLN A 1 174 ? -12.347 6.502 19.379 1.00 88.31 174 GLN A CA 1
ATOM 1394 C C . GLN A 1 174 ? -13.807 6.747 18.977 1.00 88.31 174 GLN A C 1
ATOM 1396 O O . GLN A 1 174 ? -14.709 6.748 19.814 1.00 88.31 174 GLN A O 1
ATOM 1401 N N . HIS A 1 175 ? -14.075 6.881 17.674 1.00 87.75 175 HIS A N 1
ATOM 1402 C CA . HIS A 1 175 ? -15.436 7.078 17.168 1.00 87.75 175 HIS A CA 1
ATOM 1403 C C . HIS A 1 175 ? -16.353 5.865 17.399 1.00 87.75 175 HIS A C 1
ATOM 1405 O O . HIS A 1 175 ? -17.574 6.009 17.431 1.00 87.75 175 HIS A O 1
ATOM 1411 N N . LEU A 1 176 ? -15.779 4.669 17.556 1.00 86.44 176 LEU A N 1
ATOM 1412 C CA . LEU A 1 176 ? -16.500 3.436 17.876 1.00 86.44 176 LEU A CA 1
ATOM 1413 C C . LEU A 1 176 ? -16.639 3.194 19.391 1.00 86.44 176 LEU A C 1
ATOM 1415 O O . LEU A 1 176 ? -17.158 2.149 19.781 1.00 86.44 176 LEU A O 1
ATOM 1419 N N . GLY A 1 177 ? -16.240 4.157 20.231 1.00 80.44 177 GLY A N 1
ATOM 1420 C CA . GLY A 1 177 ? -16.474 4.143 21.677 1.00 80.44 177 GLY A CA 1
ATOM 1421 C C . GLY A 1 177 ? -15.347 3.538 22.515 1.00 80.44 177 GLY A C 1
ATOM 1422 O O . GLY A 1 177 ? -15.590 3.197 23.669 1.00 80.44 177 GLY A O 1
ATOM 1423 N N . GLN A 1 178 ? -14.141 3.377 21.959 1.00 79.31 178 GLN A N 1
ATOM 1424 C CA . GLN A 1 178 ? -12.956 3.034 22.751 1.00 79.31 178 GLN A CA 1
ATOM 1425 C C . GLN A 1 178 ? -12.363 4.293 23.385 1.00 79.31 178 GLN A C 1
ATOM 1427 O O . GLN A 1 178 ? -12.118 5.280 22.691 1.00 79.31 178 GLN A O 1
ATOM 1432 N N . ASP A 1 179 ? -12.115 4.239 24.692 1.00 71.88 179 ASP A N 1
ATOM 1433 C CA . ASP A 1 179 ? -11.493 5.333 25.435 1.00 71.88 179 ASP A CA 1
ATOM 1434 C C . ASP A 1 179 ? -9.968 5.187 25.333 1.00 71.88 179 ASP A C 1
ATOM 1436 O O . ASP A 1 179 ? -9.332 4.437 26.075 1.00 71.88 179 ASP A O 1
ATOM 1440 N N . LEU A 1 180 ? -9.390 5.826 24.316 1.00 74.56 180 LEU A N 1
ATOM 1441 C CA . LEU A 1 180 ? -7.952 5.808 24.064 1.00 74.56 180 LEU A CA 1
ATOM 1442 C C . LEU A 1 180 ? -7.320 7.054 24.677 1.00 74.56 180 LEU A C 1
ATOM 1444 O O . LEU A 1 180 ? -7.749 8.173 24.402 1.00 74.56 180 LEU A O 1
ATOM 1448 N N . ILE A 1 181 ? -6.287 6.853 25.493 1.00 63.81 181 ILE A N 1
ATOM 1449 C CA . ILE A 1 181 ? -5.518 7.947 26.087 1.00 63.81 181 ILE A CA 1
ATOM 1450 C C . ILE A 1 181 ? -4.787 8.679 24.956 1.00 63.81 181 ILE A C 1
ATOM 1452 O O . ILE A 1 181 ? -3.926 8.091 24.305 1.00 63.81 181 ILE A O 1
ATOM 1456 N N . GLU A 1 182 ? -5.106 9.958 24.743 1.00 58.69 182 GLU A N 1
ATOM 1457 C CA . GLU A 1 182 ? -4.343 10.820 23.837 1.00 58.69 182 GLU A CA 1
ATOM 1458 C C . GLU A 1 182 ? -2.919 10.993 24.392 1.00 58.69 182 GLU A C 1
ATOM 1460 O O . GLU A 1 182 ? -2.680 11.755 25.333 1.00 58.69 182 GLU A O 1
ATOM 1465 N N . GLU A 1 183 ? -1.944 10.272 23.831 1.00 59.12 183 GLU A N 1
ATOM 1466 C CA . GLU A 1 183 ? -0.536 10.557 24.102 1.00 59.12 183 GLU A CA 1
ATOM 1467 C C . GLU A 1 183 ? -0.200 11.936 23.512 1.00 59.12 183 GLU A C 1
ATOM 1469 O O . GLU A 1 183 ? -0.355 12.177 22.313 1.00 59.12 183 GLU A O 1
ATOM 1474 N N . ALA A 1 184 ? 0.273 12.863 24.351 1.00 57.00 184 ALA A N 1
ATOM 1475 C CA . ALA A 1 184 ? 0.683 14.186 23.896 1.00 57.00 184 ALA A CA 1
ATOM 1476 C C . ALA A 1 184 ? 1.734 14.071 22.771 1.00 57.00 184 ALA A C 1
ATOM 1478 O O . ALA A 1 184 ? 2.780 13.424 22.915 1.00 57.00 184 ALA A O 1
ATOM 1479 N N . LEU A 1 185 ? 1.454 14.717 21.636 1.00 61.19 185 LEU A N 1
ATOM 1480 C CA . LEU A 1 185 ? 2.305 14.713 20.445 1.00 61.19 185 LEU A CA 1
ATOM 1481 C C . LEU A 1 185 ? 3.555 15.583 20.670 1.00 61.19 185 LEU A C 1
ATOM 1483 O O . LEU A 1 185 ? 3.627 16.734 20.250 1.00 61.19 185 LEU A O 1
ATOM 1487 N N . SER A 1 186 ? 4.558 15.029 21.349 1.00 73.81 186 SER A N 1
ATOM 1488 C CA . SER A 1 186 ? 5.926 15.547 21.365 1.00 73.81 186 SER A CA 1
ATOM 1489 C C . SER A 1 186 ? 6.672 15.106 20.102 1.00 73.81 186 SER A C 1
ATOM 1491 O O . SER A 1 186 ? 6.463 14.013 19.576 1.00 73.81 186 SER A O 1
ATOM 1493 N N . TRP A 1 187 ? 7.634 15.905 19.636 1.00 73.94 187 TRP A N 1
ATOM 1494 C CA . TRP A 1 187 ? 8.535 15.503 18.547 1.00 73.94 187 TRP A CA 1
ATOM 1495 C C . TRP A 1 187 ? 9.243 14.166 18.814 1.00 73.94 187 TRP A C 1
ATOM 1497 O O . TRP A 1 187 ? 9.529 13.412 17.882 1.00 73.94 187 TRP A O 1
ATOM 1507 N N . GLN A 1 188 ? 9.512 13.855 20.083 1.00 75.25 188 GLN A N 1
ATOM 1508 C CA . GLN A 1 188 ? 10.116 12.589 20.497 1.00 75.25 188 GLN A CA 1
ATOM 1509 C C . GLN A 1 188 ? 9.125 11.421 20.389 1.00 75.25 188 GLN A C 1
ATOM 1511 O O . GLN A 1 188 ? 9.511 10.349 19.919 1.00 75.25 188 GLN A O 1
ATOM 1516 N N . SER A 1 189 ? 7.849 11.623 20.743 1.00 72.88 189 SER A N 1
ATOM 1517 C CA . SER A 1 189 ? 6.822 10.584 20.603 1.00 72.88 189 SER A CA 1
ATOM 1518 C C . SER A 1 189 ? 6.489 10.322 19.134 1.00 72.88 189 SER A C 1
ATOM 1520 O O . SER A 1 189 ? 6.425 9.160 18.741 1.00 72.88 189 SER A O 1
ATOM 1522 N N . ILE A 1 190 ? 6.432 11.355 18.284 1.00 72.31 190 ILE A N 1
ATOM 1523 C CA . ILE A 1 190 ? 6.231 11.202 16.829 1.00 72.31 190 ILE A CA 1
ATOM 1524 C C . ILE A 1 190 ? 7.336 10.340 16.203 1.00 72.31 190 ILE A C 1
ATOM 1526 O O . ILE A 1 190 ? 7.040 9.392 15.476 1.00 72.31 190 ILE A O 1
ATOM 1530 N N . LYS A 1 191 ? 8.612 10.615 16.514 1.00 77.38 191 LYS A N 1
ATOM 1531 C CA . LYS A 1 191 ? 9.737 9.804 16.013 1.00 77.38 191 LYS A CA 1
ATOM 1532 C C . LYS A 1 191 ? 9.657 8.354 16.495 1.00 77.38 191 LYS A C 1
ATOM 1534 O O . LYS A 1 191 ? 9.876 7.438 15.705 1.00 77.38 191 LYS A O 1
ATOM 1539 N N . ALA A 1 192 ? 9.317 8.134 17.765 1.00 75.81 192 ALA A N 1
ATOM 1540 C CA . ALA A 1 192 ? 9.176 6.791 18.323 1.00 75.81 192 ALA A CA 1
ATOM 1541 C C . ALA A 1 192 ? 7.996 6.015 17.708 1.00 75.81 192 ALA A C 1
ATOM 1543 O O . ALA A 1 192 ? 8.104 4.808 17.490 1.00 75.81 192 ALA A O 1
ATOM 1544 N N . ILE A 1 193 ? 6.876 6.681 17.415 1.00 73.12 193 ILE A N 1
ATOM 1545 C CA . ILE A 1 193 ? 5.718 6.091 16.723 1.00 73.12 193 ILE A CA 1
ATOM 1546 C C . ILE A 1 193 ? 6.083 5.747 15.276 1.00 73.12 193 ILE A C 1
ATOM 1548 O O . ILE A 1 193 ? 5.835 4.624 14.839 1.00 73.12 193 ILE A O 1
ATOM 1552 N N . ALA A 1 194 ? 6.737 6.664 14.557 1.00 72.06 194 ALA A N 1
ATOM 1553 C CA . ALA A 1 194 ? 7.179 6.436 13.183 1.00 72.06 194 ALA A CA 1
ATOM 1554 C C . ALA A 1 194 ? 8.165 5.260 13.088 1.00 72.06 194 ALA A C 1
ATOM 1556 O O . ALA A 1 194 ? 7.994 4.384 12.243 1.00 72.06 194 ALA A O 1
ATOM 1557 N N . TRP A 1 195 ? 9.150 5.186 13.991 1.00 78.81 195 TRP A N 1
ATOM 1558 C CA . TRP A 1 195 ? 10.106 4.075 14.032 1.00 78.81 195 TRP A CA 1
ATOM 1559 C C . TRP A 1 195 ? 9.433 2.736 14.345 1.00 78.81 195 TRP A C 1
ATOM 1561 O O . TRP A 1 195 ? 9.681 1.747 13.656 1.00 78.81 195 TRP A O 1
ATOM 1571 N N . ARG A 1 196 ? 8.549 2.693 15.351 1.00 76.44 196 ARG A N 1
ATOM 1572 C CA . ARG A 1 196 ? 7.783 1.478 15.682 1.00 76.44 196 ARG A CA 1
ATOM 1573 C C . ARG A 1 196 ? 6.927 1.015 14.502 1.00 76.44 196 ARG A C 1
ATOM 1575 O O . ARG A 1 196 ? 6.977 -0.164 14.159 1.00 76.44 196 ARG A O 1
ATOM 1582 N N . SER A 1 197 ? 6.230 1.945 13.850 1.00 73.25 197 SER A N 1
ATOM 1583 C CA . SER A 1 197 ? 5.414 1.673 12.659 1.00 73.25 197 SER A CA 1
ATOM 1584 C C . SER A 1 197 ? 6.270 1.122 11.517 1.00 73.25 197 SER A C 1
ATOM 1586 O O . SER A 1 197 ? 5.937 0.094 10.934 1.00 73.25 197 SER A O 1
ATOM 1588 N N . PHE A 1 198 ? 7.428 1.736 11.256 1.00 75.50 198 PHE A N 1
ATOM 1589 C CA . PHE A 1 198 ? 8.370 1.282 10.233 1.00 75.50 198 PHE A CA 1
ATOM 1590 C C . PHE A 1 198 ? 8.902 -0.131 10.508 1.00 75.50 198 PHE A C 1
ATOM 1592 O O . PHE A 1 198 ? 8.876 -0.986 9.624 1.00 75.50 198 PHE A O 1
ATOM 1599 N N . VAL A 1 199 ? 9.340 -0.414 11.739 1.00 80.25 199 VAL A N 1
ATOM 1600 C CA . VAL A 1 199 ? 9.807 -1.754 12.135 1.00 80.25 199 VAL A CA 1
ATOM 1601 C C . VAL A 1 199 ? 8.687 -2.787 11.994 1.00 80.25 199 VAL A C 1
ATOM 1603 O O . VAL A 1 199 ? 8.943 -3.921 11.582 1.00 80.25 199 VAL A O 1
ATOM 1606 N N . ARG A 1 200 ? 7.444 -2.413 12.311 1.00 76.94 200 ARG A N 1
ATOM 1607 C CA . ARG A 1 200 ? 6.275 -3.284 12.157 1.00 76.94 200 ARG A CA 1
ATOM 1608 C C . ARG A 1 200 ? 5.993 -3.584 10.682 1.00 76.94 200 ARG A C 1
ATOM 1610 O O . ARG A 1 200 ? 5.858 -4.756 10.339 1.00 76.94 200 ARG A O 1
ATOM 1617 N N . GLU A 1 201 ? 6.014 -2.582 9.804 1.00 82.44 201 GLU A N 1
ATOM 1618 C CA . GLU A 1 201 ? 5.910 -2.777 8.346 1.00 82.44 201 GLU A CA 1
ATOM 1619 C C . GLU A 1 201 ? 7.061 -3.636 7.794 1.00 82.44 201 GLU A C 1
ATOM 1621 O O . GLU A 1 201 ? 6.836 -4.527 6.975 1.00 82.44 201 GLU A O 1
ATOM 1626 N N . LEU A 1 202 ? 8.288 -3.465 8.295 1.00 80.25 202 LEU A N 1
ATOM 1627 C CA . LEU A 1 202 ? 9.420 -4.301 7.889 1.00 80.25 202 LEU A CA 1
ATOM 1628 C C . LEU A 1 202 ? 9.224 -5.774 8.291 1.00 80.25 202 LEU A C 1
ATOM 1630 O O . LEU A 1 202 ? 9.520 -6.672 7.503 1.00 80.25 202 LEU A O 1
ATOM 1634 N N . ARG A 1 203 ? 8.672 -6.050 9.483 1.00 82.88 203 ARG A N 1
ATOM 1635 C CA . ARG A 1 203 ? 8.308 -7.423 9.888 1.00 82.88 203 ARG A CA 1
ATOM 1636 C C . ARG A 1 203 ? 7.220 -8.014 8.998 1.00 82.88 203 ARG A C 1
ATOM 1638 O O . ARG A 1 203 ? 7.316 -9.189 8.644 1.00 82.88 203 ARG A O 1
ATOM 1645 N N . LYS A 1 204 ? 6.218 -7.220 8.604 1.00 79.88 204 LYS A N 1
ATOM 1646 C CA . LYS A 1 204 ? 5.209 -7.654 7.625 1.00 79.88 204 LYS A CA 1
ATOM 1647 C C . LYS A 1 204 ? 5.875 -8.033 6.312 1.00 79.88 204 LYS A C 1
ATOM 1649 O O . LYS A 1 204 ? 5.603 -9.106 5.783 1.00 79.88 204 LYS A O 1
ATOM 1654 N N . LEU A 1 205 ? 6.795 -7.203 5.827 1.00 82.25 205 LEU A N 1
ATOM 1655 C CA . LEU A 1 205 ? 7.530 -7.465 4.596 1.00 82.25 205 LEU A CA 1
ATOM 1656 C C . LEU A 1 205 ? 8.339 -8.767 4.693 1.00 82.25 205 LEU A C 1
ATOM 1658 O O . LEU A 1 205 ? 8.233 -9.611 3.808 1.00 82.25 205 LEU A O 1
ATOM 1662 N N . LEU A 1 206 ? 9.041 -9.002 5.807 1.00 86.06 206 LEU A N 1
ATOM 1663 C CA . LEU A 1 206 ? 9.752 -10.262 6.073 1.00 86.06 206 LEU A CA 1
ATOM 1664 C C . LEU A 1 206 ? 8.821 -11.483 6.162 1.00 86.06 206 LEU A C 1
ATOM 1666 O O . LEU A 1 206 ? 9.229 -12.590 5.818 1.00 86.06 206 LEU A O 1
ATOM 1670 N N . TYR A 1 207 ? 7.575 -11.311 6.604 1.00 85.81 207 TYR A N 1
ATOM 1671 C CA . TYR A 1 207 ? 6.575 -12.380 6.621 1.00 85.81 207 TYR A CA 1
ATOM 1672 C C . TYR A 1 207 ? 5.990 -12.657 5.226 1.00 85.81 207 TYR A C 1
ATOM 1674 O O . TYR A 1 207 ? 5.824 -13.826 4.849 1.00 85.81 207 TYR A O 1
ATOM 1682 N N . PHE A 1 208 ? 5.650 -11.599 4.482 1.00 87.25 208 PHE A N 1
ATOM 1683 C CA . PHE A 1 208 ? 4.951 -11.674 3.200 1.00 87.25 208 PHE A CA 1
ATOM 1684 C C . PHE A 1 208 ? 5.876 -12.047 2.050 1.00 87.25 208 PHE A C 1
ATOM 1686 O O . PHE A 1 208 ? 5.476 -12.857 1.222 1.00 87.25 208 PHE A O 1
ATOM 1693 N N . LEU A 1 209 ? 7.101 -11.525 2.007 1.00 86.94 209 LEU A N 1
ATOM 1694 C CA . LEU A 1 209 ? 8.034 -11.736 0.900 1.00 86.94 209 LEU A CA 1
ATOM 1695 C C . LEU A 1 209 ? 8.371 -13.222 0.646 1.00 86.94 209 LEU A C 1
ATOM 1697 O O . LEU A 1 209 ? 8.167 -13.674 -0.483 1.00 86.94 209 LEU A O 1
ATOM 1701 N N . PRO A 1 210 ? 8.785 -14.036 1.644 1.00 89.12 210 PRO A N 1
ATOM 1702 C CA . PRO A 1 210 ? 9.084 -15.450 1.406 1.00 89.12 210 PRO A CA 1
ATOM 1703 C C . PRO A 1 210 ? 7.833 -16.261 1.048 1.00 89.12 210 PRO A C 1
ATOM 1705 O O . PRO A 1 210 ? 7.902 -17.203 0.263 1.00 89.12 210 PRO A O 1
ATOM 1708 N N . ARG A 1 211 ? 6.665 -15.892 1.585 1.00 90.12 211 ARG A N 1
ATOM 1709 C CA . ARG A 1 211 ? 5.402 -16.583 1.286 1.00 90.12 211 ARG A CA 1
ATOM 1710 C C . ARG A 1 211 ? 4.864 -16.224 -0.090 1.00 90.12 211 ARG A C 1
ATOM 1712 O O . ARG A 1 211 ? 4.400 -17.112 -0.792 1.00 90.12 211 ARG A O 1
ATOM 1719 N N . ALA A 1 212 ? 4.971 -14.962 -0.492 1.00 88.19 212 ALA A N 1
ATOM 1720 C CA . ALA A 1 212 ? 4.647 -14.517 -1.838 1.00 88.19 212 ALA A CA 1
ATOM 1721 C C . ALA A 1 212 ? 5.552 -15.211 -2.862 1.00 88.19 212 ALA A C 1
ATOM 1723 O O . ALA A 1 212 ? 5.046 -15.712 -3.860 1.00 88.19 212 ALA A O 1
ATOM 1724 N N . ALA A 1 213 ? 6.854 -15.335 -2.574 1.00 89.62 213 ALA A N 1
ATOM 1725 C CA . ALA A 1 213 ? 7.776 -16.114 -3.398 1.00 89.62 213 ALA A CA 1
ATOM 1726 C C . ALA A 1 213 ? 7.375 -17.599 -3.468 1.00 89.62 213 ALA A C 1
ATOM 1728 O O . ALA A 1 213 ? 7.352 -18.171 -4.554 1.00 89.62 213 ALA A O 1
ATOM 1729 N N . GLY A 1 214 ? 6.987 -18.210 -2.344 1.00 91.31 214 GLY A N 1
ATOM 1730 C CA . GLY A 1 214 ? 6.496 -19.592 -2.313 1.00 91.31 214 GLY A CA 1
ATOM 1731 C C . GLY A 1 214 ? 5.210 -19.800 -3.120 1.00 91.31 214 GLY A C 1
ATOM 1732 O O . GLY A 1 214 ? 5.119 -20.751 -3.893 1.00 91.31 214 GLY A O 1
ATOM 1733 N N . VAL A 1 215 ? 4.236 -18.892 -2.999 1.00 89.88 215 VAL A N 1
ATOM 1734 C CA . VAL A 1 215 ? 3.001 -18.917 -3.802 1.00 89.88 215 VAL A CA 1
ATOM 1735 C C . VAL A 1 215 ? 3.325 -18.723 -5.280 1.00 89.88 215 VAL A C 1
ATOM 1737 O O . VAL A 1 215 ? 2.800 -19.463 -6.103 1.00 89.88 215 VAL A O 1
ATOM 1740 N N . LEU A 1 216 ? 4.217 -17.793 -5.625 1.00 89.75 216 LEU A N 1
ATOM 1741 C CA . LEU A 1 216 ? 4.643 -17.560 -7.005 1.00 89.75 216 LEU A CA 1
ATOM 1742 C C . LEU A 1 216 ? 5.334 -18.793 -7.599 1.00 89.75 216 LEU A C 1
ATOM 1744 O O . LEU A 1 216 ? 5.007 -19.193 -8.712 1.00 89.75 216 LEU A O 1
ATOM 1748 N N . MET A 1 217 ? 6.239 -19.424 -6.849 1.00 91.19 217 MET A N 1
ATOM 1749 C CA . MET A 1 217 ? 6.924 -20.650 -7.264 1.00 91.19 217 MET A CA 1
ATOM 1750 C C . MET A 1 217 ? 5.934 -21.804 -7.457 1.00 91.19 217 MET A C 1
ATOM 1752 O O . MET A 1 217 ? 6.015 -22.526 -8.448 1.00 91.19 217 MET A O 1
ATOM 1756 N N . LEU A 1 218 ? 4.964 -21.947 -6.551 1.00 90.19 218 LEU A N 1
ATOM 1757 C CA . LEU A 1 218 ? 3.897 -22.936 -6.676 1.00 90.19 218 LEU A CA 1
ATOM 1758 C C . LEU A 1 218 ? 3.034 -22.670 -7.917 1.00 90.19 218 LEU A C 1
ATOM 1760 O O . LEU A 1 218 ? 2.752 -23.590 -8.676 1.00 90.19 218 LEU A O 1
ATOM 1764 N N . CYS A 1 219 ? 2.655 -21.415 -8.157 1.00 88.75 219 CYS A N 1
ATOM 1765 C CA . CYS A 1 219 ? 1.900 -21.010 -9.343 1.00 88.75 219 CYS A CA 1
ATOM 1766 C C . CYS A 1 219 ? 2.681 -21.282 -10.632 1.00 88.75 219 CYS A C 1
ATOM 1768 O O . CYS A 1 219 ? 2.107 -21.761 -11.607 1.00 88.75 219 CYS A O 1
ATOM 1770 N N . LEU A 1 220 ? 3.990 -21.021 -10.628 1.00 88.88 220 LEU A N 1
ATOM 1771 C CA . LEU A 1 220 ? 4.873 -21.324 -11.747 1.00 88.88 220 LEU A CA 1
ATOM 1772 C C . LEU A 1 220 ? 4.919 -22.833 -12.016 1.00 88.88 220 LEU A C 1
ATOM 1774 O O . LEU A 1 220 ? 4.766 -23.240 -13.162 1.00 88.88 220 LEU A O 1
ATOM 1778 N N . ALA A 1 221 ? 5.044 -23.657 -10.973 1.00 89.62 221 ALA A N 1
ATOM 1779 C CA . ALA A 1 221 ? 4.993 -25.113 -11.094 1.00 89.62 221 ALA A CA 1
ATOM 1780 C C . ALA A 1 221 ? 3.641 -25.606 -11.649 1.00 89.62 221 ALA A C 1
ATOM 1782 O O . ALA A 1 221 ? 3.610 -26.449 -12.544 1.00 89.62 221 ALA A O 1
ATOM 1783 N N . LEU A 1 222 ? 2.525 -25.045 -11.168 1.00 88.56 222 LEU A N 1
ATOM 1784 C CA . LEU A 1 222 ? 1.169 -25.380 -11.624 1.00 88.56 222 LEU A CA 1
ATOM 1785 C C . LEU A 1 222 ? 0.918 -24.957 -13.080 1.00 88.56 222 LEU A C 1
ATOM 1787 O O . LEU A 1 222 ? 0.161 -25.626 -13.779 1.00 88.56 222 LEU A O 1
ATOM 1791 N N . SER A 1 223 ? 1.565 -23.889 -13.560 1.00 85.81 223 SER A N 1
ATOM 1792 C CA . SER A 1 223 ? 1.444 -23.427 -14.951 1.00 85.81 223 SER A CA 1
ATOM 1793 C C . SER A 1 223 ? 1.982 -24.424 -15.982 1.00 85.81 223 SER A C 1
ATOM 1795 O O . SER A 1 223 ? 1.532 -24.392 -17.125 1.00 85.81 223 SER A O 1
ATOM 1797 N N . PHE A 1 224 ? 2.887 -25.332 -15.598 1.00 88.94 224 PHE A N 1
ATOM 1798 C CA . PHE A 1 224 ? 3.375 -26.396 -16.488 1.00 88.94 224 PHE A CA 1
ATOM 1799 C C . PHE A 1 224 ? 2.372 -27.543 -16.673 1.00 88.94 224 PHE A C 1
ATOM 1801 O O . PHE A 1 224 ? 2.528 -28.341 -17.596 1.00 88.94 224 PHE A O 1
ATOM 1808 N N . ILE A 1 225 ? 1.343 -27.638 -15.822 1.00 89.69 225 ILE A N 1
ATOM 1809 C CA . ILE A 1 225 ? 0.327 -28.689 -15.888 1.00 89.69 225 ILE A CA 1
ATOM 1810 C C . ILE A 1 225 ? -0.958 -28.097 -16.499 1.00 89.69 225 ILE A C 1
ATOM 1812 O O . ILE A 1 225 ? -1.646 -27.304 -15.842 1.00 89.69 225 ILE A O 1
ATOM 1816 N N . PRO A 1 226 ? -1.325 -28.466 -17.743 1.00 82.19 226 PRO A N 1
ATOM 1817 C CA . PRO A 1 226 ? -2.575 -28.011 -18.347 1.00 82.19 226 PRO A CA 1
ATOM 1818 C C . PRO A 1 226 ? -3.780 -28.481 -17.514 1.00 82.19 226 PRO A C 1
ATOM 1820 O O . PRO A 1 226 ? -3.722 -29.509 -16.843 1.00 82.19 226 PRO A O 1
ATOM 1823 N N . LEU A 1 227 ? -4.871 -27.711 -17.531 1.00 85.38 227 LEU A N 1
ATOM 1824 C CA . LEU A 1 227 ? -6.054 -27.817 -16.654 1.00 85.38 227 LEU A CA 1
ATOM 1825 C C . LEU A 1 227 ? -5.829 -27.456 -15.175 1.00 85.38 227 LEU A C 1
ATOM 1827 O O . LEU A 1 227 ? -6.702 -26.840 -14.569 1.00 85.38 227 LEU A O 1
ATOM 1831 N N . VAL A 1 228 ? -4.686 -27.788 -14.575 1.00 87.31 228 VAL A N 1
ATOM 1832 C CA . VAL A 1 228 ? -4.404 -27.425 -13.171 1.00 87.31 228 VAL A CA 1
ATOM 1833 C C . VAL A 1 228 ? -4.055 -25.938 -13.035 1.00 87.31 228 VAL A C 1
ATOM 1835 O O . VAL A 1 228 ? -4.379 -25.310 -12.025 1.00 87.31 228 VAL A O 1
ATOM 1838 N N . ASN A 1 229 ? -3.487 -25.339 -14.081 1.00 88.19 229 ASN A N 1
ATOM 1839 C CA . ASN A 1 229 ? -3.226 -23.901 -14.179 1.00 88.19 229 ASN A CA 1
ATOM 1840 C C . ASN A 1 229 ? -4.472 -23.005 -13.967 1.00 88.19 229 ASN A C 1
ATOM 1842 O O . ASN A 1 229 ? -4.328 -21.843 -13.590 1.00 88.19 229 ASN A O 1
ATOM 1846 N N . LEU A 1 230 ? -5.691 -23.537 -14.126 1.00 89.62 230 LEU A N 1
ATOM 1847 C CA . LEU A 1 230 ? -6.948 -22.841 -13.816 1.00 89.62 230 LEU A CA 1
ATOM 1848 C C . LEU A 1 230 ? -7.100 -22.534 -12.314 1.00 89.62 230 LEU A C 1
ATOM 1850 O O . LEU A 1 230 ? -7.829 -21.613 -11.947 1.00 89.62 230 LEU A O 1
ATOM 1854 N N . LEU A 1 231 ? -6.394 -23.259 -11.437 1.00 89.12 231 LEU A N 1
ATOM 1855 C CA . LEU A 1 231 ? -6.389 -23.017 -9.989 1.00 89.12 231 LEU A CA 1
ATOM 1856 C C . LEU A 1 231 ? -5.432 -21.893 -9.571 1.00 89.12 231 LEU A C 1
ATOM 1858 O O . LEU A 1 231 ? -5.611 -21.300 -8.506 1.00 89.12 231 LEU A O 1
ATOM 1862 N N . THR A 1 232 ? -4.443 -21.567 -10.405 1.00 90.12 232 THR A N 1
ATOM 1863 C CA . THR A 1 232 ? -3.458 -20.505 -10.159 1.00 90.12 232 THR A CA 1
ATOM 1864 C C . THR A 1 232 ? -4.095 -19.160 -9.777 1.00 90.12 232 THR A C 1
ATOM 1866 O O . THR A 1 232 ? -3.765 -18.646 -8.705 1.00 90.12 232 THR A O 1
ATOM 1869 N N . PRO A 1 233 ? -5.038 -18.580 -10.552 1.00 90.31 233 PRO A N 1
ATOM 1870 C CA . PRO A 1 233 ? -5.656 -17.304 -10.186 1.00 90.31 233 PRO A CA 1
ATOM 1871 C C . PRO A 1 233 ? -6.425 -17.375 -8.861 1.00 90.31 233 PRO A C 1
ATOM 1873 O O . PRO A 1 233 ? -6.417 -16.410 -8.101 1.00 90.31 233 PRO A O 1
ATOM 1876 N N . VAL A 1 234 ? -7.035 -18.520 -8.539 1.00 91.88 234 VAL A N 1
ATOM 1877 C CA . VAL A 1 234 ? -7.751 -18.718 -7.269 1.00 91.88 234 VAL A CA 1
ATOM 1878 C C . VAL A 1 234 ? -6.777 -18.710 -6.091 1.00 91.88 234 VAL A C 1
ATOM 1880 O O . VAL A 1 234 ? -7.036 -18.053 -5.084 1.00 91.88 234 VAL A O 1
ATOM 1883 N N . LEU A 1 235 ? -5.634 -19.389 -6.214 1.00 91.38 235 LEU A N 1
ATOM 1884 C CA . LEU A 1 235 ? -4.593 -19.408 -5.181 1.00 91.38 235 LEU A CA 1
ATOM 1885 C C . LEU A 1 235 ? -3.998 -18.016 -4.950 1.00 91.38 235 LEU A C 1
ATOM 1887 O O . LEU A 1 235 ? -3.884 -17.582 -3.801 1.00 91.38 235 LEU A O 1
ATOM 1891 N N . VAL A 1 236 ? -3.672 -17.302 -6.030 1.00 92.50 236 VAL A N 1
ATOM 1892 C CA . VAL A 1 236 ? -3.165 -15.923 -5.963 1.00 92.50 236 VAL A CA 1
ATOM 1893 C C . VAL A 1 236 ? -4.197 -15.002 -5.321 1.00 92.50 236 VAL A C 1
ATOM 1895 O O . VAL A 1 236 ? -3.845 -14.208 -4.449 1.00 92.50 236 VAL A O 1
ATOM 1898 N N . PHE A 1 237 ? -5.473 -15.139 -5.687 1.00 94.00 237 PHE A N 1
ATOM 1899 C CA . PHE A 1 237 ? -6.552 -14.355 -5.098 1.00 94.00 237 PHE A CA 1
ATOM 1900 C C . PHE A 1 237 ? -6.713 -14.630 -3.600 1.00 94.00 237 PHE A C 1
ATOM 1902 O O . PHE A 1 237 ? -6.769 -13.688 -2.815 1.00 94.00 237 PHE A O 1
ATOM 1909 N N . LEU A 1 238 ? -6.740 -15.898 -3.176 1.00 93.88 238 LEU A N 1
ATOM 1910 C CA . LEU A 1 238 ? -6.855 -16.260 -1.759 1.00 93.88 238 LEU A CA 1
ATOM 1911 C C . LEU A 1 238 ? -5.663 -15.751 -0.943 1.00 93.88 238 LEU A C 1
ATOM 1913 O O . LEU A 1 238 ? -5.845 -15.238 0.164 1.00 93.88 238 LEU A O 1
ATOM 1917 N N . TRP A 1 239 ? -4.452 -15.854 -1.492 1.00 93.81 239 TRP A N 1
ATOM 1918 C CA . TRP A 1 239 ? -3.252 -15.309 -0.866 1.00 93.81 239 TRP A CA 1
ATOM 1919 C C . TRP A 1 239 ? -3.296 -13.778 -0.772 1.00 93.81 239 TRP A C 1
ATOM 1921 O O . TRP A 1 239 ? -3.011 -13.218 0.291 1.00 93.81 239 TRP A O 1
ATOM 1931 N N . GLY A 1 240 ? -3.693 -13.097 -1.847 1.00 93.75 240 GLY A N 1
ATOM 1932 C CA . GLY A 1 240 ? -3.853 -11.644 -1.870 1.00 93.75 240 GLY A CA 1
ATOM 1933 C C . GLY A 1 240 ? -4.919 -11.169 -0.883 1.00 93.75 240 GLY A C 1
ATOM 1934 O O . GLY A 1 240 ? -4.670 -10.252 -0.105 1.00 93.75 240 GLY A O 1
ATOM 1935 N N . ALA A 1 241 ? -6.068 -11.845 -0.840 1.00 94.62 241 ALA A N 1
ATOM 1936 C CA . ALA A 1 241 ? -7.156 -11.564 0.088 1.00 94.62 241 ALA A CA 1
ATOM 1937 C C . ALA A 1 241 ? -6.705 -11.730 1.545 1.00 94.62 241 ALA A C 1
ATOM 1939 O O . ALA A 1 241 ? -6.945 -10.859 2.379 1.00 94.62 241 ALA A O 1
ATOM 1940 N N . TRP A 1 242 ? -5.997 -12.817 1.857 1.00 94.38 242 TRP A N 1
ATOM 1941 C CA . TRP A 1 242 ? -5.425 -13.031 3.186 1.00 94.38 242 TRP A CA 1
ATOM 1942 C C . TRP A 1 242 ? -4.415 -11.941 3.562 1.00 94.38 242 TRP A C 1
ATOM 1944 O O . TRP A 1 242 ? -4.435 -11.432 4.684 1.00 94.38 242 TRP A O 1
ATOM 1954 N N . SER A 1 243 ? -3.558 -11.560 2.616 1.00 93.12 243 SER A N 1
ATOM 1955 C CA . SER A 1 243 ? -2.524 -10.545 2.829 1.00 93.12 243 SER A CA 1
ATOM 1956 C C . SER A 1 243 ? -3.134 -9.169 3.084 1.00 93.12 243 SER A C 1
ATOM 1958 O O . SER A 1 243 ? -2.755 -8.516 4.052 1.00 93.12 243 SER A O 1
ATOM 1960 N N . MET A 1 244 ? -4.140 -8.772 2.297 1.00 93.12 244 MET A N 1
ATOM 1961 C CA . MET A 1 244 ? -4.891 -7.533 2.518 1.00 93.12 244 MET A CA 1
ATOM 1962 C C . MET A 1 244 ? -5.577 -7.534 3.886 1.00 93.12 244 MET A C 1
ATOM 1964 O O . MET A 1 244 ? -5.477 -6.559 4.625 1.00 93.12 244 MET A O 1
ATOM 1968 N N . ALA A 1 245 ? -6.218 -8.640 4.275 1.00 94.06 245 ALA A N 1
ATOM 1969 C CA . ALA A 1 245 ? -6.860 -8.735 5.583 1.00 94.06 245 ALA A CA 1
ATOM 1970 C C . ALA A 1 245 ? -5.864 -8.515 6.731 1.00 94.06 245 ALA A C 1
ATOM 1972 O O . ALA A 1 245 ? -6.119 -7.693 7.609 1.00 94.06 245 ALA A O 1
ATOM 1973 N N . LEU A 1 246 ? -4.720 -9.210 6.704 1.00 93.25 246 LEU A N 1
ATOM 1974 C CA . LEU A 1 246 ? -3.676 -9.044 7.716 1.00 93.25 246 LEU A CA 1
ATOM 1975 C C . LEU A 1 246 ? -3.082 -7.632 7.710 1.00 93.25 246 LEU A C 1
ATOM 1977 O O . LEU A 1 246 ? -2.868 -7.083 8.785 1.00 93.25 246 LEU A O 1
ATOM 1981 N N . GLN A 1 247 ? -2.846 -7.036 6.537 1.00 91.81 247 GLN A N 1
ATOM 1982 C CA . GLN A 1 247 ? -2.268 -5.695 6.428 1.00 91.81 247 GLN A CA 1
ATOM 1983 C C . GLN A 1 247 ? -3.117 -4.648 7.158 1.00 91.81 247 GLN A C 1
ATOM 1985 O O . GLN A 1 247 ? -2.567 -3.842 7.907 1.00 91.81 247 GLN A O 1
ATOM 1990 N N . TYR A 1 248 ? -4.440 -4.671 6.959 1.00 92.50 248 TYR A N 1
ATOM 1991 C CA . TYR A 1 248 ? -5.337 -3.665 7.535 1.00 92.50 248 TYR A CA 1
ATOM 1992 C C . TYR A 1 248 ? -5.788 -3.983 8.964 1.00 92.50 248 TYR A C 1
ATOM 1994 O O . TYR A 1 248 ? -5.929 -3.056 9.758 1.00 92.50 248 TYR A O 1
ATOM 2002 N N . LEU A 1 249 ? -5.978 -5.259 9.329 1.00 92.81 249 LEU A N 1
ATOM 2003 C CA . LEU A 1 249 ? -6.288 -5.657 10.716 1.00 92.81 249 LEU A CA 1
ATOM 2004 C C . LEU A 1 249 ? -5.118 -5.414 11.673 1.00 92.81 249 LEU A C 1
ATOM 2006 O O . LEU A 1 249 ? -5.315 -5.323 12.883 1.00 92.81 249 LEU A O 1
ATOM 2010 N N . ASP A 1 250 ? -3.908 -5.278 11.140 1.00 91.50 250 ASP A N 1
ATOM 2011 C CA . ASP A 1 250 ? -2.730 -4.983 11.934 1.00 91.50 250 ASP A CA 1
ATOM 2012 C C . ASP A 1 250 ? -2.751 -3.588 12.573 1.00 91.50 250 ASP A C 1
ATOM 2014 O O . ASP A 1 250 ? -2.278 -3.455 13.696 1.00 91.50 250 ASP A O 1
ATOM 2018 N N . TYR A 1 251 ? -3.340 -2.575 11.924 1.00 89.56 251 TYR A N 1
ATOM 2019 C CA . TYR A 1 251 ? -3.428 -1.219 12.487 1.00 89.56 251 TYR A CA 1
ATOM 2020 C C . TYR A 1 251 ? -4.183 -1.166 13.830 1.00 89.56 251 TYR A C 1
ATOM 2022 O O . TYR A 1 251 ? -3.599 -0.716 14.816 1.00 89.56 251 TYR A O 1
ATOM 2030 N N . PRO A 1 252 ? -5.443 -1.642 13.940 1.00 89.50 252 PRO A N 1
ATOM 2031 C CA . PRO A 1 252 ? -6.147 -1.661 15.224 1.00 89.50 252 PRO A CA 1
ATOM 2032 C C . PRO A 1 252 ? -5.522 -2.638 16.233 1.00 89.50 252 PRO A C 1
ATOM 2034 O O . PRO A 1 252 ? -5.605 -2.408 17.438 1.00 89.50 252 PRO A O 1
ATOM 2037 N N . ALA A 1 253 ? -4.870 -3.707 15.767 1.00 88.75 253 ALA A N 1
ATOM 2038 C CA . ALA A 1 253 ? -4.144 -4.622 16.640 1.00 88.75 253 ALA A CA 1
ATOM 2039 C C . ALA A 1 253 ? -2.891 -3.972 17.258 1.00 88.75 253 ALA A C 1
ATOM 2041 O O . ALA A 1 253 ? -2.608 -4.207 18.431 1.00 88.75 253 ALA A O 1
ATOM 2042 N N . ASP A 1 254 ? -2.162 -3.144 16.500 1.00 87.00 254 ASP A N 1
ATOM 2043 C CA . ASP A 1 254 ? -1.001 -2.377 16.979 1.00 87.00 254 ASP A CA 1
ATOM 2044 C C . ASP A 1 254 ? -1.384 -1.373 18.057 1.00 87.00 254 ASP A C 1
ATOM 2046 O O . ASP A 1 254 ? -0.734 -1.313 19.100 1.00 87.00 254 ASP A O 1
ATOM 2050 N N . ILE A 1 255 ? -2.489 -0.654 17.847 1.00 85.31 255 ILE A N 1
ATOM 2051 C CA . ILE A 1 255 ? -3.021 0.296 18.831 1.00 85.31 255 ILE A CA 1
ATOM 2052 C C . ILE A 1 255 ? -3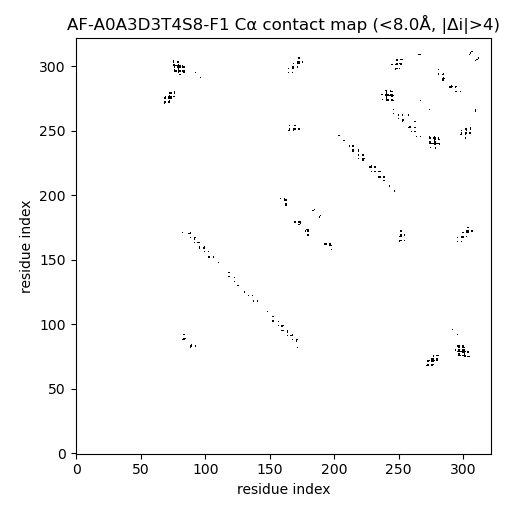.357 -0.428 20.140 1.00 85.31 255 ILE A C 1
ATOM 2054 O O . ILE A 1 255 ? -2.971 0.017 21.220 1.00 85.31 255 ILE A O 1
ATOM 2058 N N . ASN A 1 256 ? -3.968 -1.612 20.043 1.00 83.81 256 ASN A N 1
ATOM 2059 C CA . ASN A 1 256 ? -4.273 -2.462 21.195 1.00 83.81 256 ASN A CA 1
ATOM 2060 C C . ASN A 1 256 ? -3.044 -3.234 21.729 1.00 83.81 256 ASN A C 1
ATOM 2062 O O . ASN A 1 256 ? -3.198 -4.087 22.600 1.00 83.81 256 ASN A O 1
ATOM 2066 N N . ARG A 1 257 ? -1.834 -2.959 21.221 1.00 83.88 257 ARG A N 1
ATOM 2067 C CA . ARG A 1 257 ? -0.546 -3.555 21.630 1.00 83.88 257 ARG A CA 1
ATOM 2068 C C . ARG A 1 257 ? -0.415 -5.067 21.417 1.00 83.88 257 ARG A C 1
ATOM 2070 O O . ARG A 1 257 ? 0.424 -5.703 22.050 1.00 83.88 257 ARG A O 1
ATOM 2077 N N . TRP A 1 258 ? -1.175 -5.636 20.486 1.00 84.25 258 TRP A N 1
ATOM 2078 C CA . TRP A 1 258 ? -1.038 -7.042 20.102 1.00 84.25 258 TRP A CA 1
ATOM 2079 C C . TRP A 1 258 ? 0.208 -7.254 19.237 1.00 84.25 258 TRP A C 1
ATOM 2081 O O . TRP A 1 258 ? 0.465 -6.501 18.281 1.00 84.25 258 TRP A O 1
ATOM 2091 N N . GLY A 1 259 ? 0.958 -8.320 19.534 1.00 84.88 259 GLY A N 1
ATOM 2092 C CA . GLY A 1 259 ? 2.056 -8.773 18.686 1.00 84.88 259 GLY A CA 1
ATOM 2093 C C . GLY A 1 259 ? 1.551 -9.260 17.321 1.00 84.88 259 GLY A C 1
ATOM 2094 O O . GLY A 1 259 ? 0.448 -9.795 17.207 1.00 84.88 259 GLY A O 1
ATOM 2095 N N . PHE A 1 260 ? 2.365 -9.111 16.269 1.00 85.06 260 PHE A N 1
ATOM 2096 C CA . PHE A 1 260 ? 1.981 -9.519 14.907 1.00 85.06 260 PHE A CA 1
ATOM 2097 C C . PHE A 1 260 ? 1.626 -11.013 14.817 1.00 85.06 260 PHE A C 1
ATOM 2099 O O . PHE A 1 260 ? 0.640 -11.384 14.181 1.00 85.06 260 PHE A O 1
ATOM 2106 N N . ASP A 1 261 ? 2.392 -11.879 15.486 1.00 86.69 261 ASP A N 1
ATOM 2107 C CA . ASP A 1 261 ? 2.126 -13.318 15.490 1.00 86.69 261 ASP A CA 1
ATOM 2108 C C . ASP A 1 261 ? 0.842 -13.683 16.236 1.00 86.69 261 ASP A C 1
ATOM 2110 O O . ASP A 1 261 ? 0.051 -14.483 15.734 1.00 86.69 261 ASP A O 1
ATOM 2114 N N . GLU A 1 262 ? 0.591 -13.066 17.389 1.00 87.25 262 GLU A N 1
ATOM 2115 C CA . GLU A 1 262 ? -0.632 -13.272 18.170 1.00 87.25 262 GLU A CA 1
ATOM 2116 C C . GLU A 1 262 ? -1.865 -12.829 17.381 1.00 87.25 262 GLU A C 1
ATOM 2118 O O . GLU A 1 262 ? -2.822 -13.595 17.238 1.00 87.25 262 GLU A O 1
ATOM 2123 N N . MET A 1 263 ? -1.805 -11.632 16.784 1.00 90.75 263 MET A N 1
ATOM 2124 C CA . MET A 1 263 ? -2.844 -11.117 15.894 1.00 90.75 263 MET A CA 1
ATOM 2125 C C . MET A 1 263 ? -3.099 -12.093 14.744 1.00 90.75 263 MET A C 1
ATOM 2127 O O . MET A 1 263 ? -4.241 -12.501 14.523 1.00 90.75 263 MET A O 1
ATOM 2131 N N . ARG A 1 264 ? -2.044 -12.554 14.064 1.00 90.81 264 ARG A N 1
ATOM 2132 C CA . ARG A 1 264 ? -2.153 -13.525 12.969 1.00 90.81 264 ARG A CA 1
ATOM 2133 C C . ARG A 1 264 ? -2.829 -14.814 13.426 1.00 90.81 264 ARG A C 1
ATOM 2135 O O . ARG A 1 264 ? -3.689 -15.327 12.708 1.00 90.81 264 ARG A O 1
ATOM 2142 N N . HIS A 1 265 ? -2.465 -15.352 14.589 1.00 89.75 265 HIS A N 1
ATOM 2143 C CA . HIS A 1 265 ? -3.094 -16.555 15.136 1.00 89.75 265 HIS A CA 1
ATOM 2144 C C . HIS A 1 265 ? -4.578 -16.335 15.445 1.00 89.75 265 HIS A C 1
ATOM 2146 O O . HIS A 1 265 ? -5.396 -17.202 15.127 1.00 89.75 265 HIS A O 1
ATOM 2152 N N . LYS A 1 266 ? -4.941 -15.167 15.980 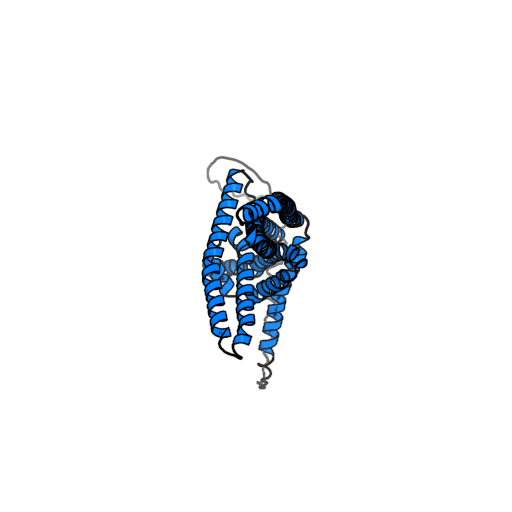1.00 90.50 266 LYS A N 1
ATOM 2153 C CA . LYS A 1 266 ? -6.327 -14.789 16.274 1.00 90.50 266 LYS A CA 1
ATOM 2154 C C . LYS A 1 266 ? -7.164 -14.644 15.000 1.00 90.50 266 LYS A C 1
ATOM 2156 O O . LYS A 1 266 ? -8.209 -15.281 14.861 1.00 90.50 266 LYS A O 1
ATOM 2161 N N . VAL A 1 267 ? -6.650 -13.921 14.005 1.00 90.31 267 VAL A N 1
ATOM 2162 C CA . VAL A 1 267 ? -7.275 -13.781 12.679 1.00 90.31 267 VAL A CA 1
ATOM 2163 C C . VAL A 1 267 ? -7.385 -15.140 11.978 1.00 90.31 267 VAL A C 1
ATOM 2165 O O . VAL A 1 267 ? -8.399 -15.442 11.344 1.00 90.31 267 VAL A O 1
ATOM 2168 N N . ALA A 1 268 ? -6.402 -16.025 12.163 1.00 89.69 268 ALA A N 1
ATOM 2169 C CA . ALA A 1 268 ? -6.413 -17.376 11.609 1.00 89.69 268 ALA A CA 1
ATOM 2170 C C . ALA A 1 268 ? -7.450 -18.320 12.248 1.00 89.69 268 ALA A C 1
ATOM 2172 O O . ALA A 1 268 ? -7.699 -19.382 11.673 1.00 89.69 268 ALA A O 1
ATOM 2173 N N . ARG A 1 269 ? -8.080 -17.964 13.377 1.00 88.69 269 ARG A N 1
ATOM 2174 C CA . ARG A 1 269 ? -9.253 -18.693 13.904 1.00 88.69 269 ARG A CA 1
ATOM 2175 C C . ARG A 1 269 ? -10.536 -18.332 13.151 1.00 88.69 269 ARG A C 1
ATOM 2177 O O . ARG A 1 269 ? -11.425 -19.167 13.021 1.00 88.69 269 ARG A O 1
ATOM 2184 N N . LYS A 1 270 ? -10.607 -17.123 12.581 1.00 87.31 270 LYS A N 1
ATOM 2185 C CA . LYS A 1 270 ? -11.757 -16.597 11.820 1.00 87.31 270 LYS A CA 1
ATOM 2186 C C . LYS A 1 270 ? -11.390 -16.329 10.349 1.00 87.31 270 LYS A C 1
ATOM 2188 O O . LYS A 1 270 ? -11.797 -15.321 9.769 1.00 87.31 270 LYS A O 1
ATOM 2193 N N . ARG A 1 271 ? -10.638 -17.254 9.723 1.00 87.94 271 ARG A N 1
ATOM 2194 C CA . ARG A 1 271 ? -10.072 -17.114 8.356 1.00 87.94 271 ARG A CA 1
ATOM 2195 C C . ARG A 1 271 ? -11.090 -16.715 7.309 1.00 87.94 271 ARG A C 1
ATOM 2197 O O . ARG A 1 271 ? -10.792 -15.895 6.458 1.00 87.94 271 ARG A O 1
ATOM 2204 N N . THR A 1 272 ? -12.275 -17.300 7.349 1.00 87.75 272 THR A N 1
ATOM 2205 C CA . THR A 1 272 ? -13.306 -17.065 6.340 1.00 87.75 272 THR A CA 1
ATOM 2206 C C . THR A 1 272 ? -13.823 -15.626 6.365 1.00 87.75 272 THR A C 1
ATOM 2208 O O . THR A 1 272 ? -14.010 -15.037 5.304 1.00 87.75 272 THR A O 1
ATOM 2211 N N . ARG A 1 273 ? -13.971 -15.022 7.553 1.00 88.06 273 ARG A N 1
ATOM 2212 C CA . ARG A 1 273 ? -14.324 -13.599 7.696 1.00 88.06 273 ARG A CA 1
ATOM 2213 C C . ARG A 1 273 ? -13.187 -12.702 7.210 1.00 88.06 273 ARG A C 1
ATOM 2215 O O . ARG A 1 273 ? -13.431 -11.762 6.461 1.00 88.06 273 ARG A O 1
ATOM 2222 N N . ALA A 1 274 ? -11.951 -13.027 7.592 1.00 90.69 274 ALA A N 1
ATOM 2223 C CA . ALA A 1 274 ? -10.764 -12.290 7.164 1.00 90.69 274 ALA A CA 1
ATOM 2224 C C . ALA A 1 274 ? -10.589 -12.325 5.635 1.00 90.69 274 ALA A C 1
ATOM 2226 O O . ALA A 1 274 ? -10.424 -11.282 5.015 1.00 90.69 274 ALA A O 1
ATOM 2227 N N . LEU A 1 275 ? -10.711 -13.504 5.018 1.00 92.25 275 LEU A N 1
ATOM 2228 C CA . LEU A 1 275 ? -10.643 -13.689 3.567 1.00 92.25 275 LEU A CA 1
ATOM 2229 C C . LEU A 1 275 ? -11.764 -12.946 2.835 1.00 92.25 275 LEU A C 1
ATOM 2231 O O . LEU A 1 275 ? -11.503 -12.352 1.796 1.00 92.25 275 LEU A O 1
ATOM 2235 N N . GLY A 1 276 ? -12.990 -12.943 3.370 1.00 92.25 276 GLY A N 1
ATOM 2236 C CA . GLY A 1 276 ? -14.099 -12.181 2.790 1.00 92.25 276 GLY A CA 1
ATOM 2237 C C . GLY A 1 276 ? -13.828 -10.675 2.790 1.00 92.25 276 GLY A C 1
ATOM 2238 O O . GLY A 1 276 ? -13.958 -10.025 1.756 1.00 92.25 276 GLY A O 1
ATOM 2239 N N . PHE A 1 277 ? -13.388 -10.130 3.928 1.00 93.88 277 PHE A N 1
ATOM 2240 C CA . PHE A 1 277 ? -13.013 -8.719 4.042 1.00 93.88 277 PHE A CA 1
ATOM 2241 C C . PHE A 1 277 ? -11.836 -8.365 3.120 1.00 93.88 277 PHE A C 1
ATOM 2243 O O . PHE A 1 277 ? -11.953 -7.479 2.276 1.00 93.88 277 PHE A O 1
ATOM 2250 N N . GLY A 1 278 ? -10.721 -9.087 3.226 1.00 94.31 278 GLY A N 1
ATOM 2251 C CA . GLY A 1 278 ? -9.525 -8.809 2.434 1.00 94.31 278 GLY A CA 1
ATOM 2252 C C . GLY A 1 278 ? -9.701 -9.076 0.939 1.00 94.31 278 GLY A C 1
ATOM 2253 O O . GLY A 1 278 ? -9.080 -8.397 0.130 1.00 94.31 278 GLY A O 1
ATOM 2254 N N . GLY A 1 279 ? -10.585 -10.000 0.554 1.00 94.75 279 GLY A N 1
ATOM 2255 C CA . GLY A 1 279 ? -10.958 -10.235 -0.841 1.00 94.75 279 GLY A CA 1
ATOM 2256 C C . GLY A 1 279 ? -11.711 -9.052 -1.442 1.00 94.75 279 GLY A C 1
ATOM 2257 O O . GLY A 1 279 ? -11.382 -8.621 -2.543 1.00 94.75 279 GLY A O 1
ATOM 2258 N N . LEU A 1 280 ? -12.657 -8.463 -0.704 1.00 94.25 280 LEU A N 1
ATOM 2259 C CA . LEU A 1 280 ? -13.350 -7.247 -1.144 1.00 94.25 280 LEU A CA 1
ATOM 2260 C C . LEU A 1 280 ? -12.409 -6.048 -1.233 1.00 94.25 280 LEU A C 1
ATOM 2262 O O . LEU A 1 280 ? -12.497 -5.275 -2.184 1.00 94.25 280 LEU A O 1
ATOM 2266 N N . VAL A 1 281 ? -11.488 -5.917 -0.276 1.00 95.31 281 VAL A N 1
ATOM 2267 C CA . VAL A 1 281 ? -10.439 -4.895 -0.334 1.00 95.31 281 VAL A CA 1
ATOM 2268 C C . VAL A 1 281 ? -9.570 -5.106 -1.571 1.00 95.31 281 VAL A C 1
ATOM 2270 O O . VAL A 1 281 ? -9.413 -4.176 -2.353 1.00 95.31 281 VAL A O 1
ATOM 2273 N N . LEU A 1 282 ? -9.090 -6.329 -1.818 1.00 95.12 282 LEU A N 1
ATOM 2274 C CA . LEU A 1 282 ? -8.287 -6.661 -2.996 1.00 95.12 282 LEU A CA 1
ATOM 2275 C C . LEU A 1 282 ? -9.018 -6.302 -4.301 1.00 95.12 282 LEU A C 1
ATOM 2277 O O . LEU A 1 282 ? -8.454 -5.616 -5.153 1.00 95.12 282 LEU A O 1
ATOM 2281 N N . MET A 1 283 ? -10.287 -6.692 -4.438 1.00 94.56 283 MET A N 1
ATOM 2282 C CA . MET A 1 283 ? -11.103 -6.337 -5.606 1.00 94.56 283 MET A CA 1
ATOM 2283 C C . MET A 1 283 ? -11.302 -4.821 -5.730 1.00 94.56 283 MET A C 1
ATOM 2285 O O . MET A 1 283 ? -11.223 -4.279 -6.829 1.00 94.56 283 MET A O 1
ATOM 2289 N N . GLY A 1 284 ? -11.502 -4.123 -4.610 1.00 93.19 284 GLY A N 1
ATOM 2290 C CA . GLY A 1 284 ? -11.604 -2.666 -4.576 1.00 93.19 284 GLY A CA 1
ATOM 2291 C C . GLY A 1 284 ? -10.315 -1.967 -5.018 1.00 93.19 284 GLY A C 1
ATOM 2292 O O . GLY A 1 284 ? -10.378 -0.990 -5.761 1.00 93.19 284 GLY A O 1
ATOM 2293 N N . THR A 1 285 ? -9.150 -2.494 -4.623 1.00 92.50 285 THR A N 1
ATOM 2294 C CA . THR A 1 285 ? -7.840 -1.961 -5.038 1.00 92.50 285 THR A CA 1
ATOM 2295 C C . THR A 1 285 ? -7.532 -2.195 -6.518 1.00 92.50 285 THR A C 1
ATOM 2297 O O . THR A 1 285 ? -6.748 -1.447 -7.098 1.00 92.50 285 THR A O 1
ATOM 2300 N N . ALA A 1 286 ? -8.173 -3.181 -7.159 1.00 91.88 286 ALA A N 1
ATOM 2301 C CA . ALA A 1 286 ? -8.001 -3.445 -8.588 1.00 91.88 286 ALA A CA 1
ATOM 2302 C C . ALA A 1 286 ? -8.614 -2.348 -9.479 1.00 91.88 286 ALA A C 1
ATOM 2304 O O . ALA A 1 286 ? -8.234 -2.215 -10.640 1.00 91.88 286 ALA A O 1
ATOM 2305 N N . ILE A 1 287 ? -9.551 -1.553 -8.949 1.00 93.81 287 ILE A N 1
ATOM 2306 C CA . ILE A 1 287 ? -10.182 -0.441 -9.664 1.00 93.81 287 ILE A CA 1
ATOM 2307 C C . ILE A 1 287 ? -9.390 0.844 -9.352 1.00 93.81 287 ILE A C 1
ATOM 2309 O O . ILE A 1 287 ? -9.460 1.322 -8.221 1.00 9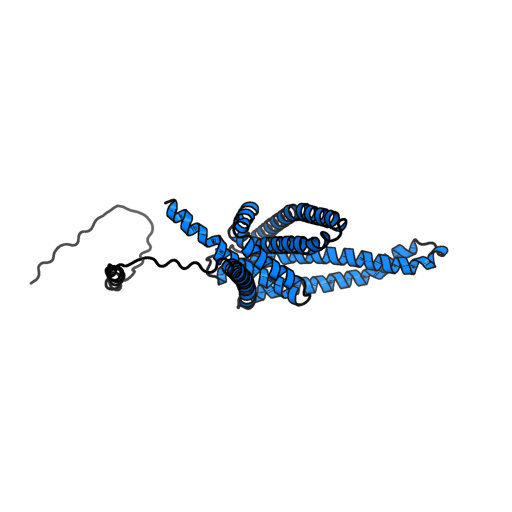3.81 287 ILE A O 1
ATOM 2313 N N . PRO A 1 288 ? -8.680 1.467 -10.315 1.00 84.44 288 PRO A N 1
ATOM 2314 C CA . PRO A 1 288 ? -7.703 2.525 -10.023 1.00 84.44 288 PRO A CA 1
ATOM 2315 C C . PRO A 1 288 ? -8.255 3.735 -9.257 1.00 84.44 288 PRO A C 1
ATOM 2317 O O . PRO A 1 288 ? -7.662 4.170 -8.274 1.00 84.44 288 PRO A O 1
ATOM 2320 N N . LEU A 1 289 ? -9.411 4.268 -9.669 1.00 88.81 289 LEU A N 1
ATOM 2321 C CA . LEU A 1 289 ? -10.029 5.423 -9.002 1.00 88.81 289 LEU A CA 1
ATOM 2322 C C . LEU A 1 289 ? -10.580 5.062 -7.619 1.00 88.81 289 LEU A C 1
ATOM 2324 O O . LEU A 1 289 ? -10.508 5.855 -6.683 1.00 88.81 289 LEU A O 1
ATOM 2328 N N . LEU A 1 290 ? -11.117 3.849 -7.488 1.00 90.25 290 LEU A N 1
ATOM 2329 C CA . LEU A 1 290 ? -11.677 3.354 -6.238 1.00 90.25 290 LEU A CA 1
ATOM 2330 C C . LEU A 1 290 ? -10.571 3.018 -5.228 1.00 90.25 290 LEU A C 1
ATOM 2332 O O . LEU A 1 290 ? -10.770 3.222 -4.033 1.00 90.25 290 LEU A O 1
ATOM 2336 N N . ASN A 1 291 ? -9.398 2.586 -5.700 1.00 92.06 291 ASN A N 1
ATOM 2337 C CA . ASN A 1 291 ? -8.230 2.253 -4.888 1.00 92.06 291 ASN A CA 1
ATOM 2338 C C . ASN A 1 291 ? -7.887 3.379 -3.895 1.00 92.06 291 ASN A C 1
ATOM 2340 O O . ASN A 1 291 ? -7.714 3.121 -2.707 1.00 92.06 291 ASN A O 1
ATOM 2344 N N . LEU A 1 292 ? -7.922 4.642 -4.341 1.00 89.31 292 LEU A N 1
ATOM 2345 C CA . LEU A 1 292 ? -7.646 5.816 -3.498 1.00 89.31 292 LEU A CA 1
ATOM 2346 C C . LEU A 1 292 ? -8.544 5.901 -2.251 1.00 89.31 292 LEU A C 1
ATOM 2348 O O . LEU A 1 292 ? -8.098 6.358 -1.200 1.00 89.31 292 LEU A O 1
ATOM 2352 N N . LEU A 1 293 ? -9.800 5.461 -2.361 1.00 91.88 293 LEU A N 1
ATOM 2353 C CA . LEU A 1 293 ? -10.777 5.473 -1.269 1.00 91.88 293 LEU A CA 1
ATOM 2354 C C . LEU A 1 293 ? -10.860 4.131 -0.536 1.00 91.88 293 LEU A C 1
ATOM 2356 O O . LEU A 1 293 ? -11.215 4.093 0.641 1.00 91.88 293 LEU A O 1
ATOM 2360 N N . VAL A 1 294 ? -10.512 3.030 -1.203 1.00 93.88 294 VAL A N 1
ATOM 2361 C CA . VAL A 1 294 ? -10.521 1.692 -0.604 1.00 93.88 294 VAL A CA 1
ATOM 2362 C C . VAL A 1 294 ? -9.478 1.571 0.488 1.00 93.88 294 VAL A C 1
ATOM 2364 O O . VAL A 1 294 ? -9.788 0.964 1.502 1.00 93.88 294 VAL A O 1
ATOM 2367 N N . LEU A 1 295 ? -8.294 2.175 0.348 1.00 91.06 295 LEU A N 1
ATOM 2368 C CA . LEU A 1 295 ? -7.281 2.164 1.412 1.00 91.06 295 LEU A CA 1
ATOM 2369 C C . LEU A 1 295 ? -7.818 2.721 2.750 1.00 91.06 295 LEU A C 1
ATOM 2371 O O . LEU A 1 295 ? -7.835 1.980 3.736 1.00 91.06 295 LEU A O 1
ATOM 2375 N N . PRO A 1 296 ? -8.286 3.984 2.829 1.00 92.69 296 PRO A N 1
ATOM 2376 C CA . PRO A 1 296 ? -8.813 4.538 4.076 1.00 92.69 296 PRO A CA 1
ATOM 2377 C C . PRO A 1 296 ? -10.100 3.838 4.540 1.00 92.69 296 PRO A C 1
ATOM 2379 O O . PRO A 1 296 ? -10.284 3.630 5.742 1.00 92.69 296 PRO A O 1
ATOM 2382 N N . ALA A 1 297 ? -10.966 3.412 3.612 1.00 94.50 297 ALA A N 1
ATOM 2383 C CA . ALA A 1 297 ? -12.150 2.623 3.951 1.00 94.50 297 ALA A CA 1
ATOM 2384 C C . ALA A 1 297 ? -11.778 1.260 4.558 1.00 94.50 297 ALA A C 1
ATOM 2386 O O . ALA A 1 297 ? -12.418 0.824 5.514 1.00 94.50 297 ALA A O 1
ATOM 2387 N N . ALA A 1 298 ? -10.734 0.605 4.048 1.00 95.25 298 ALA A N 1
ATOM 2388 C CA . ALA A 1 298 ? -10.232 -0.665 4.554 1.00 95.25 298 ALA A CA 1
ATOM 2389 C C . ALA A 1 298 ? -9.630 -0.504 5.950 1.00 95.25 298 ALA A C 1
ATOM 2391 O O . ALA A 1 298 ? -9.925 -1.324 6.812 1.00 95.25 298 ALA A O 1
ATOM 2392 N N . VAL A 1 299 ? -8.877 0.568 6.222 1.00 94.38 299 VAL A N 1
ATOM 2393 C CA . VAL A 1 299 ? -8.378 0.855 7.581 1.00 94.38 299 VAL A CA 1
ATOM 2394 C C . VAL A 1 299 ? -9.544 0.963 8.569 1.00 94.38 299 VAL A C 1
ATOM 2396 O O . VAL A 1 299 ? -9.588 0.235 9.558 1.00 94.38 299 VAL A O 1
ATOM 2399 N N . CYS A 1 300 ? -10.547 1.795 8.284 1.00 94.19 300 CYS A N 1
ATOM 2400 C CA . CYS A 1 300 ? -11.673 1.977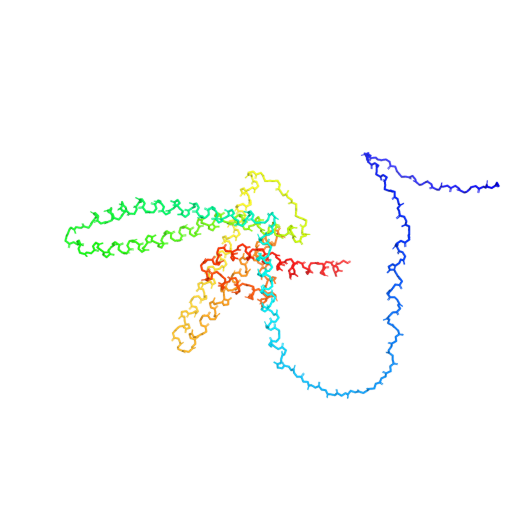 9.206 1.00 94.19 300 CYS A CA 1
ATOM 2401 C C . CYS A 1 300 ? -12.619 0.768 9.274 1.00 94.19 300 CYS A C 1
ATOM 2403 O O . CYS A 1 300 ? -13.164 0.468 10.340 1.00 94.19 300 CYS A O 1
ATOM 2405 N N . GLY A 1 301 ? -12.788 0.038 8.171 1.00 93.81 301 GLY A N 1
ATOM 2406 C CA . GLY A 1 301 ? -13.525 -1.223 8.139 1.00 93.81 301 GLY A CA 1
ATOM 2407 C C . GLY A 1 301 ? -12.831 -2.317 8.952 1.00 93.81 301 GLY A C 1
ATOM 2408 O O . GLY A 1 301 ? -13.486 -2.997 9.743 1.00 93.81 301 GLY A O 1
ATOM 2409 N N . ALA A 1 302 ? -11.506 -2.430 8.837 1.00 94.31 302 ALA A N 1
ATOM 2410 C CA . ALA A 1 302 ? -10.694 -3.347 9.630 1.00 94.31 302 ALA A CA 1
ATOM 2411 C C . ALA A 1 302 ? -10.735 -2.987 11.117 1.00 94.31 302 ALA A C 1
ATOM 2413 O O . ALA A 1 302 ? -10.875 -3.882 11.945 1.00 94.31 302 ALA A O 1
ATOM 2414 N N . THR A 1 303 ? -10.717 -1.699 11.470 1.00 92.75 303 THR A N 1
ATOM 2415 C CA . THR A 1 303 ? -10.923 -1.249 12.854 1.00 92.75 303 THR A CA 1
ATOM 2416 C C . THR A 1 303 ? -12.285 -1.676 13.402 1.00 92.75 303 THR A C 1
ATOM 2418 O O . THR A 1 303 ? -12.370 -2.221 14.503 1.00 92.75 303 THR A O 1
ATOM 2421 N N . ALA A 1 304 ? -13.359 -1.490 12.630 1.00 91.56 304 ALA A N 1
ATOM 2422 C CA . ALA A 1 304 ? -14.693 -1.926 13.038 1.00 91.56 304 ALA A CA 1
ATOM 2423 C C . ALA A 1 304 ? -14.800 -3.456 13.167 1.00 91.56 304 ALA A C 1
ATOM 2425 O O . ALA A 1 304 ? -15.482 -3.949 14.068 1.00 91.56 304 ALA A O 1
ATOM 2426 N N . MET A 1 305 ? -14.126 -4.196 12.285 1.00 92.50 305 MET A N 1
ATOM 2427 C CA . MET A 1 305 ? -14.038 -5.654 12.343 1.00 92.50 305 MET A CA 1
ATOM 2428 C C . MET A 1 305 ? -13.243 -6.113 13.568 1.00 92.50 305 MET A C 1
ATOM 2430 O O . MET A 1 305 ? -13.697 -7.005 14.277 1.00 92.50 305 MET A O 1
ATOM 2434 N N . TRP A 1 306 ? -12.108 -5.477 13.862 1.00 91.25 306 TRP A N 1
ATOM 2435 C CA . TRP A 1 306 ? -11.286 -5.760 15.037 1.00 91.25 306 TRP A CA 1
ATOM 2436 C C . TRP A 1 306 ? -12.091 -5.669 16.334 1.00 91.25 306 TRP A C 1
ATOM 2438 O O . TRP A 1 306 ? -12.129 -6.626 17.110 1.00 91.25 306 TRP A O 1
ATOM 2448 N N . LEU A 1 307 ? -12.810 -4.560 16.516 1.00 88.56 307 LEU A N 1
ATOM 2449 C CA . LEU A 1 307 ? -13.605 -4.327 17.722 1.00 88.56 307 LEU A CA 1
ATOM 2450 C C . LEU A 1 307 ? -14.843 -5.231 17.830 1.00 88.56 307 LEU A C 1
ATOM 2452 O O . LEU A 1 307 ? -15.246 -5.613 18.925 1.00 88.56 307 LEU A O 1
ATOM 2456 N N . GLY A 1 308 ? -15.474 -5.570 16.704 1.00 85.31 308 GLY A N 1
ATOM 2457 C CA . GLY A 1 308 ? -16.663 -6.426 16.710 1.00 85.31 308 GLY A CA 1
ATOM 2458 C C . GLY A 1 308 ? -16.351 -7.914 16.866 1.00 85.31 308 GLY A C 1
ATOM 2459 O O . GLY A 1 308 ? -17.145 -8.647 17.446 1.00 85.31 308 GLY A O 1
ATOM 2460 N N . GLU A 1 309 ? -15.216 -8.368 16.335 1.00 84.56 309 GLU A N 1
ATOM 2461 C CA . GLU A 1 309 ? -14.946 -9.797 16.146 1.00 84.56 309 GLU A CA 1
ATOM 2462 C C . GLU A 1 309 ? -13.761 -10.319 16.945 1.00 84.56 309 GLU A C 1
ATOM 2464 O O . GLU A 1 309 ? -13.671 -11.527 17.163 1.00 84.56 309 GLU A O 1
ATOM 2469 N N . PHE A 1 310 ? -12.833 -9.460 17.358 1.00 81.81 310 PHE A N 1
ATOM 2470 C CA . PHE A 1 310 ? -11.577 -9.908 17.949 1.00 81.81 310 PHE A CA 1
ATOM 2471 C C . PHE A 1 310 ? -11.379 -9.406 19.382 1.00 81.81 310 PHE A C 1
ATOM 2473 O O . PHE A 1 310 ? -10.766 -10.117 20.168 1.00 81.81 310 PHE A O 1
ATOM 2480 N N . THR A 1 311 ? -11.930 -8.268 19.799 1.00 75.69 311 THR A N 1
ATOM 2481 C CA . THR A 1 311 ? -11.805 -7.817 21.204 1.00 75.69 311 THR A CA 1
ATOM 2482 C C . THR A 1 311 ? -12.834 -8.435 22.157 1.00 75.69 311 THR A C 1
ATOM 2484 O O . THR A 1 311 ? -12.542 -8.588 23.334 1.00 75.69 311 THR A O 1
ATOM 2487 N N . GLY A 1 312 ? -14.005 -8.867 21.674 1.00 59.59 312 GLY A N 1
ATOM 2488 C CA . GLY A 1 312 ? -15.084 -9.402 22.528 1.00 59.59 312 GLY A CA 1
ATOM 2489 C C . GLY A 1 312 ? -14.818 -10.762 23.200 1.00 59.59 312 GLY A C 1
ATOM 2490 O O . GLY A 1 312 ? -15.629 -11.206 24.004 1.00 59.59 312 GLY A O 1
ATOM 2491 N N . GLU A 1 313 ? -13.709 -11.435 22.882 1.00 52.69 313 GLU A N 1
ATOM 2492 C CA . GLU A 1 313 ? -13.311 -12.700 23.528 1.00 52.69 313 GLU A CA 1
ATOM 2493 C C . GLU A 1 313 ? -12.591 -12.468 24.873 1.00 52.69 313 GLU A C 1
ATOM 2495 O O . GLU A 1 313 ? -12.652 -13.329 25.744 1.00 52.69 313 GLU A O 1
ATOM 2500 N N . GLU A 1 314 ? -11.999 -11.287 25.106 1.00 51.84 314 GLU A N 1
ATOM 2501 C CA . GLU A 1 314 ? -11.315 -10.981 26.377 1.00 51.84 314 GLU A CA 1
ATOM 2502 C C . GLU A 1 314 ? -12.272 -10.928 27.572 1.00 51.84 314 GLU A C 1
ATOM 2504 O O . GLU A 1 314 ? -11.906 -11.344 28.668 1.00 51.84 314 GLU A O 1
ATOM 2509 N N . THR A 1 315 ? -13.511 -10.464 27.378 1.00 46.88 315 THR A N 1
ATOM 2510 C CA . THR A 1 315 ? -14.483 -10.384 28.477 1.00 46.88 315 THR A CA 1
ATOM 2511 C C . THR A 1 315 ? -15.012 -11.746 28.911 1.00 46.88 315 THR A C 1
ATOM 2513 O O . THR A 1 315 ? -15.490 -11.856 30.028 1.00 46.88 315 THR A O 1
ATOM 2516 N N . LEU A 1 316 ? -14.946 -12.776 28.061 1.00 45.12 316 LEU A N 1
ATOM 2517 C CA . LEU A 1 316 ? -15.434 -14.116 28.406 1.00 45.12 316 LEU A CA 1
ATOM 2518 C C . LEU A 1 316 ? -14.352 -14.962 29.083 1.00 45.12 316 LEU A C 1
ATOM 2520 O O . LEU A 1 316 ? -14.654 -15.667 30.040 1.00 45.12 316 LEU A O 1
ATOM 2524 N N . ASP A 1 317 ? -13.099 -14.850 28.642 1.00 46.94 317 ASP A N 1
ATOM 2525 C CA . ASP A 1 317 ? -11.990 -15.593 29.250 1.00 46.94 317 ASP A CA 1
ATOM 2526 C C . ASP A 1 317 ? -11.565 -14.986 30.602 1.00 46.94 317 ASP A C 1
ATOM 2528 O O . ASP A 1 317 ? -11.213 -15.723 31.522 1.00 46.94 317 ASP A O 1
ATOM 2532 N N . ALA A 1 318 ? -11.652 -13.658 30.770 1.00 49.16 318 ALA A N 1
ATOM 2533 C CA . ALA A 1 318 ? -11.356 -12.996 32.046 1.00 49.16 318 ALA A CA 1
ATOM 2534 C C . ALA A 1 318 ? -12.417 -13.264 33.132 1.00 49.16 318 ALA A C 1
ATOM 2536 O O . ALA A 1 318 ? -12.072 -13.342 34.307 1.00 49.16 318 ALA A O 1
ATOM 2537 N N . ASP A 1 319 ? -13.685 -13.439 32.746 1.00 44.06 319 ASP A N 1
ATOM 2538 C CA . ASP A 1 319 ? -14.802 -13.725 33.665 1.00 44.06 319 ASP A CA 1
ATOM 2539 C C . ASP A 1 319 ? -14.888 -15.222 34.033 1.00 44.06 319 ASP A C 1
ATOM 2541 O O . ASP A 1 319 ? -15.525 -15.591 35.013 1.00 44.06 319 ASP A O 1
ATOM 2545 N N . GLN A 1 320 ? -14.220 -16.101 33.273 1.00 45.56 320 GLN A N 1
ATOM 2546 C CA . GLN A 1 320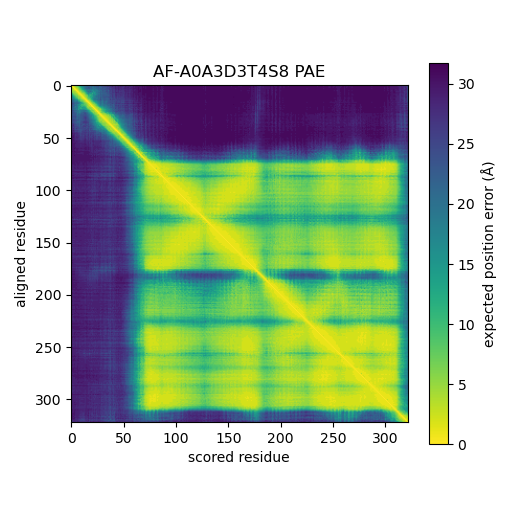 ? -14.068 -17.528 33.605 1.00 45.56 320 GLN A CA 1
ATOM 2547 C C . GLN A 1 320 ? -12.768 -17.859 34.355 1.00 45.56 320 GLN A C 1
ATOM 2549 O O . GLN A 1 320 ? -12.624 -18.974 34.858 1.00 45.56 320 GLN A O 1
ATOM 2554 N N . ALA A 1 321 ? -11.826 -16.916 34.425 1.00 47.69 321 ALA A N 1
ATOM 2555 C CA . ALA A 1 321 ? -10.550 -17.064 35.125 1.00 47.69 321 ALA A CA 1
ATOM 2556 C C . ALA A 1 321 ? -10.504 -16.362 36.501 1.00 47.69 321 ALA A C 1
ATOM 2558 O O . ALA A 1 321 ? -9.467 -16.427 37.167 1.00 47.69 321 ALA A O 1
ATOM 2559 N N . GLY A 1 322 ? -11.589 -15.694 36.913 1.00 36.34 322 GLY A N 1
ATOM 2560 C CA . GLY A 1 322 ? -11.777 -15.087 38.240 1.00 36.34 322 GLY A CA 1
ATOM 2561 C C . GLY A 1 322 ? -12.733 -15.886 39.115 1.00 36.34 322 GLY A C 1
ATOM 2562 O O . GLY A 1 322 ? -12.521 -15.877 40.348 1.00 36.34 322 GLY A O 1
#

Sequence (322 aa):
MTSAPRSARVMVPKGPERIWVRSRIRSPVRALAIRLDYRLKIKDSHFGTRPHNCHPRQIHASQTKHQELCFMGFNYLAKGFSLMSKPGIRLWVILPLLLNSLLFIGLTGLAVSYFSGWLDALIGWLPGWLDFIASFIWGLFALALMFVYAYTFTLAANLISSPFFGILAERCQQHLGQDLIEEALSWQSIKAIAWRSFVRELRKLLYFLPRAAGVLMLCLALSFIPLVNLLTPVLVFLWGAWSMALQYLDYPADINRWGFDEMRHKVARKRTRALGFGGLVLMGTAIPLLNLLVLPAAVCGATAMWLGEFTGEETLDADQAG

Secondary structure (DSSP, 8-state):
---PPPPP-------S-----------TTSSSSSSSSSSSSS---------------SSSHHHHHHHHHHHHHHHHHHHHHHHHTSTTTHHHHHHHHHHHHHHHHHHHHHHHHHHHHHHHHHHTTS-GGGHHHHHHHHHHHHHHHHHHHHHHHHHHHHHHHHHHHHHHHHHHHHHTT---------HHHHHHHHHHHHHHHHHHHHHHHHHHHHHHHHHHHHHTSTTGGGGHHHHHHHHHHHHHHHHHHHHHHHHTT--HHHHHHHHTTSHHHHHHHHHHHHHHHTSHHHHHHHHHHHHHHHHHHHHHHTSTTHHHHHHH--

Mean predicted aligned error: 14.56 Å

Foldseek 3Di:
DDDDDDDDDDDDDDDDDDDDDDDDDDDPPVVPVVPPPPPPPPDDDDDDDDDDDDDDDPPVPVVVVLVVLLVLLVVLLVVLLVLCPDPPLVVLLVVLVVVLVVLCVVLVVVCVVCVCVVLCVVCVVDDPVCVVCSVVSSVVSVVVSVVVSVVVSVVVSCLVSQLSLLVSLVSLLVVVPDDADPDPDDPVVSVVSSVVSVVLVVVLCVVLVVVVVVLVVVLVVQVVPPPSNVCSVVSVLQSQLLSQLLVQLVSLCVSVVHDSVRSNVQCVVVSSSSSSNSSVLSVQCVDPVSVSVSSSSSNSSSSVCCVVPPPVVVVVVVVVVD

Nearest PDB structures (foldseek):
  6d9z-assembly1_F  TM=8.134E-01  e=2.333E-14  Pseudomonas denitrificans (nom. rej.)
  6d79-assembly1_A  TM=8.042E-01  e=3.551E-12  Pseudomonas fragi A22
  6d79-assembly1_B  TM=8.142E-01  e=1.925E-11  Pseudomonas fragi A22
  3tx3-assembly1_B  TM=8.845E-01  e=1.725E-10  Idiomarina loihiensis
  3tx3-assembly1_A  TM=8.663E-01  e=2.269E-10  Idiomarina loihiensis

Solvent-accessible surface area (backbone atoms only — not comparable to full-atom values): 18742 Å² total; per-residue (Å²): 138,89,84,85,84,85,82,88,81,89,86,84,89,89,87,90,85,87,81,89,77,90,77,81,86,78,73,86,71,70,74,63,68,75,75,66,76,82,80,78,82,86,88,84,88,87,82,90,82,86,88,78,93,73,90,80,71,76,80,59,59,59,58,53,50,55,52,53,35,45,49,51,16,48,49,29,42,54,48,3,54,59,50,43,70,34,90,90,38,37,61,53,55,47,50,48,55,50,52,42,48,54,49,49,54,52,52,48,52,51,52,61,68,45,44,61,61,55,48,50,60,59,53,70,73,55,58,79,92,48,54,86,49,49,66,57,51,50,55,51,49,53,52,52,49,48,51,53,49,52,52,52,50,50,53,52,43,49,62,67,32,50,61,45,52,45,53,40,18,50,51,44,38,44,76,72,71,46,93,71,84,82,75,77,87,40,78,68,51,51,51,52,50,47,51,53,51,50,55,51,53,50,51,49,48,66,58,46,51,63,50,51,50,50,52,49,51,50,38,56,59,35,58,74,38,84,80,54,37,72,49,38,65,55,53,53,47,54,51,47,5,41,50,44,26,52,63,32,42,43,42,45,34,48,75,72,67,48,50,72,67,59,49,50,55,57,48,62,74,46,42,68,46,38,34,32,31,8,35,52,48,47,59,36,50,72,38,73,79,48,24,74,53,37,54,53,14,37,31,32,7,26,27,54,42,42,60,70,71,61,54,66,57,56,68,56,56,54,67,73,74,110